Protein AF-D1PQW9-F1 (afdb_monomer_lite)

InterPro domains:
  IPR009015 L-fucose isomerase, N-terminal/central domain superfamily [SSF53743] (2-143)
  IPR015888 L-fucose isomerase, C-terminal [PF02952] (177-247)

Sequence (247 aa):
PRPQDFFACNAPIKGLYELGVEIEENSELDLLVSYKAHANDPRIADVCADMAAEMGEGKYYPDLLARMAQFELTLLDWADAHKGSKKYVAFADKCWPAFPSQFGFEPCYVNSRLVSRGIPVSCEVDIYGALSEYIGMCVTGDTVTLLDINNSVPKYIYDEEIAGKFPYTLTDTFMGFHCGNTPSCKMCADRAVKYQLIQHRLLEPAGSDPDFTRGTLEGDIAASDITFYRLQCDSEGNLRAYIAQGE

pLDDT: mean 93.25, std 6.79, range [52.88, 98.81]

Secondary structure (DSSP, 8-state):
---TT-------SHHHHHTT-------HHHHHHHHHHTTT-TTHHHHHHHHHHHH-TTSS-TTTHHHHHHHHHHHHHHHHHH-TT-S---EEE--SSHHHHHHSS-THHHHHHHHHTT--EEETT-HHHHHHHHHHHHHHSS-----EEEEEPPHHHHHHHTBTTBS--GGG-EEEE-SS-S-GGGB-TT-EEEE-HHHHHHHS-TTPPPSTTEEEEESPBPP--EEEEEEEE-TTS-EEEEEEEE-

Organism: NCBI:txid411471

Radius of gyration: 18.67 Å; chains: 1; bounding box: 55×38×48 Å

Structure (mmCIF, N/CA/C/O backbone):
data_AF-D1PQW9-F1
#
_entry.id   AF-D1PQW9-F1
#
loop_
_atom_site.group_PDB
_atom_site.id
_atom_site.type_symbol
_atom_site.label_atom_id
_atom_site.label_alt_id
_atom_site.label_comp_id
_atom_site.label_asym_id
_atom_site.label_entity_id
_atom_site.label_seq_id
_atom_site.pdbx_PDB_ins_code
_atom_site.Cartn_x
_atom_site.Cartn_y
_atom_site.Cartn_z
_atom_site.occupancy
_atom_site.B_iso_or_equiv
_atom_site.auth_seq_id
_atom_site.auth_comp_id
_atom_site.auth_asym_id
_atom_site.auth_atom_id
_atom_site.pdbx_PDB_model_num
ATOM 1 N N . PRO A 1 1 ? -2.504 18.119 -11.288 1.00 52.88 1 PRO A N 1
ATOM 2 C CA . PRO A 1 1 ? -2.034 18.571 -9.950 1.00 52.88 1 PRO A CA 1
ATOM 3 C C . PRO A 1 1 ? -2.874 17.888 -8.860 1.00 52.88 1 PRO A C 1
ATOM 5 O O . PRO A 1 1 ? -4.058 17.662 -9.100 1.00 52.88 1 PRO A O 1
ATOM 8 N N . ARG A 1 2 ? -2.274 17.530 -7.710 1.00 65.31 2 ARG A N 1
ATOM 9 C CA . ARG A 1 2 ? -2.997 16.969 -6.549 1.00 65.31 2 ARG A CA 1
ATOM 10 C C . ARG A 1 2 ? -4.154 17.907 -6.166 1.00 65.31 2 ARG A C 1
ATOM 12 O O . ARG A 1 2 ? -3.892 19.109 -6.095 1.00 65.31 2 ARG A O 1
ATOM 19 N N . PRO A 1 3 ? -5.396 17.414 -5.968 1.00 64.88 3 PRO A N 1
ATOM 20 C CA . PRO A 1 3 ? -6.480 18.257 -5.469 1.00 64.88 3 PRO A CA 1
ATOM 21 C C . PRO A 1 3 ? -6.029 18.988 -4.202 1.00 64.88 3 PRO A C 1
ATOM 23 O O . PRO A 1 3 ? -5.359 18.383 -3.368 1.00 64.88 3 PRO A O 1
ATOM 26 N N . GLN A 1 4 ? -6.363 20.275 -4.074 1.00 62.78 4 GLN A N 1
ATOM 27 C CA . GLN A 1 4 ? -5.874 21.120 -2.975 1.00 62.78 4 GLN A CA 1
ATOM 28 C C . GLN A 1 4 ? -6.225 20.552 -1.591 1.00 62.78 4 GLN A C 1
ATOM 30 O O . GLN A 1 4 ? -5.439 20.701 -0.661 1.00 62.78 4 GLN A O 1
ATOM 35 N N . ASP A 1 5 ? -7.355 19.854 -1.487 1.00 63.28 5 ASP A N 1
ATOM 36 C CA . ASP A 1 5 ? -7.856 19.277 -0.237 1.00 63.28 5 ASP A CA 1
ATOM 37 C C . ASP A 1 5 ? -7.328 17.859 0.039 1.00 63.28 5 ASP A C 1
ATOM 39 O O . ASP A 1 5 ? -7.663 17.250 1.052 1.00 63.28 5 ASP A O 1
ATOM 43 N N . PHE A 1 6 ? -6.494 17.312 -0.850 1.00 60.28 6 PHE A N 1
ATOM 44 C CA . PHE A 1 6 ? -5.828 16.037 -0.623 1.00 60.28 6 PHE A CA 1
ATOM 45 C C . PHE A 1 6 ? -4.504 16.330 0.091 1.00 60.28 6 PHE A C 1
ATOM 47 O O . PHE A 1 6 ? -3.484 16.564 -0.552 1.00 60.28 6 PHE A O 1
ATOM 54 N N . PHE A 1 7 ? -4.510 16.377 1.421 1.00 62.06 7 PHE A N 1
ATOM 55 C CA . PHE A 1 7 ? -3.305 16.621 2.220 1.00 62.06 7 PHE A CA 1
ATOM 56 C C . PHE A 1 7 ? -2.537 15.318 2.457 1.00 62.06 7 PHE A C 1
ATOM 58 O O . PHE A 1 7 ? -3.150 14.266 2.618 1.00 62.06 7 PHE A O 1
ATOM 65 N N . ALA A 1 8 ? -1.203 15.380 2.471 1.00 67.19 8 ALA A N 1
ATOM 66 C CA . ALA A 1 8 ? -0.416 14.293 3.050 1.00 67.19 8 ALA A CA 1
ATOM 67 C C . ALA A 1 8 ? -0.706 14.231 4.555 1.00 67.19 8 ALA A C 1
ATOM 69 O O . ALA A 1 8 ? -0.929 15.274 5.183 1.00 67.19 8 ALA A O 1
ATOM 70 N N . CYS A 1 9 ? -0.704 13.033 5.130 1.00 73.56 9 CYS A N 1
ATOM 71 C CA . CYS A 1 9 ? -0.956 12.858 6.549 1.00 73.56 9 CYS A CA 1
ATOM 72 C C . CYS A 1 9 ? 0.207 13.446 7.356 1.00 73.56 9 CYS A C 1
ATOM 74 O O . CYS A 1 9 ? 1.255 12.833 7.512 1.00 73.56 9 CYS A O 1
ATOM 76 N N . ASN A 1 10 ? 0.022 14.656 7.884 1.00 76.25 10 ASN A N 1
ATOM 77 C CA . ASN A 1 10 ? 0.890 15.198 8.920 1.00 76.25 10 ASN A CA 1
ATOM 78 C C . ASN A 1 10 ? 0.249 14.894 10.275 1.00 76.25 10 ASN A C 1
ATOM 80 O O . ASN A 1 10 ? -0.870 15.340 10.539 1.00 76.25 10 ASN A O 1
ATOM 84 N N . ALA A 1 11 ? 0.931 14.114 11.110 1.00 83.50 11 ALA A N 1
ATOM 85 C CA . ALA A 1 11 ? 0.398 13.668 12.388 1.00 83.50 11 ALA A CA 1
ATOM 86 C C . ALA A 1 11 ? 1.385 13.931 13.540 1.00 83.50 11 ALA A C 1
ATOM 88 O O . ALA A 1 11 ? 2.598 13.840 13.345 1.00 83.50 11 ALA A O 1
ATOM 89 N N . PRO A 1 12 ? 0.899 14.222 14.764 1.00 89.44 12 PRO A N 1
ATOM 90 C CA . PRO A 1 12 ? 1.774 14.427 15.914 1.00 89.44 12 PRO A CA 1
ATOM 91 C C . PRO A 1 12 ? 2.605 13.178 16.235 1.00 89.44 12 PRO A C 1
ATOM 93 O O . PRO A 1 12 ? 2.059 12.118 16.542 1.00 89.44 12 PRO A O 1
ATOM 96 N N . ILE A 1 13 ? 3.931 13.317 16.234 1.00 91.69 13 ILE A N 1
ATOM 97 C CA . ILE A 1 13 ? 4.866 12.191 16.411 1.00 91.69 13 ILE A CA 1
ATOM 98 C C . ILE A 1 13 ? 5.134 11.813 17.875 1.00 91.69 13 ILE A C 1
ATOM 100 O O . ILE A 1 13 ? 5.614 10.718 18.151 1.00 91.69 13 ILE A O 1
ATOM 104 N N . LYS A 1 14 ? 4.797 12.684 18.839 1.00 91.50 14 LYS A N 1
ATOM 105 C CA . LYS A 1 14 ? 5.034 12.441 20.277 1.00 91.50 14 LYS A CA 1
ATOM 106 C C . LYS A 1 14 ? 4.439 11.109 20.749 1.00 91.50 14 LYS A C 1
ATOM 108 O O . LYS A 1 14 ? 5.132 10.342 21.408 1.00 91.50 14 LYS A O 1
ATOM 113 N N . GLY A 1 15 ? 3.191 10.829 20.372 1.00 91.81 15 GLY A N 1
ATOM 114 C CA . GLY A 1 15 ? 2.503 9.597 20.762 1.00 91.81 15 GLY A CA 1
ATOM 115 C C . GLY A 1 15 ? 3.171 8.330 20.215 1.00 91.81 15 GLY A C 1
ATOM 116 O O . GLY A 1 15 ? 3.188 7.308 20.892 1.00 91.81 15 GLY A O 1
ATOM 117 N N . LEU A 1 16 ? 3.791 8.399 19.033 1.00 93.50 16 LEU A N 1
ATOM 118 C CA . LEU A 1 16 ? 4.544 7.280 18.457 1.00 93.50 16 LEU A CA 1
ATOM 119 C C . LEU A 1 16 ? 5.800 6.976 19.284 1.00 93.50 16 LEU A C 1
ATOM 121 O O . LEU A 1 16 ? 6.022 5.824 19.658 1.00 93.50 16 LEU A O 1
ATOM 125 N N . TYR A 1 17 ? 6.568 8.002 19.663 1.00 93.56 17 TYR A N 1
ATOM 126 C CA . TYR A 1 17 ? 7.739 7.816 20.526 1.00 93.56 17 TYR A CA 1
ATOM 127 C C . TYR A 1 17 ? 7.376 7.293 21.921 1.00 93.56 17 TYR A C 1
ATOM 129 O O . TYR A 1 17 ? 8.106 6.473 22.475 1.00 93.56 17 TYR A O 1
ATOM 137 N N . GLU A 1 18 ? 6.240 7.713 22.486 1.00 93.25 18 GLU A N 1
ATOM 138 C CA . GLU A 1 18 ? 5.736 7.191 23.767 1.00 93.25 18 GLU A CA 1
ATOM 139 C C . GLU A 1 18 ? 5.374 5.699 23.696 1.00 93.25 18 GLU A C 1
ATOM 141 O O . GLU A 1 18 ? 5.506 4.987 24.691 1.00 93.25 18 GLU A O 1
ATOM 146 N N . LEU A 1 19 ? 4.993 5.206 22.513 1.00 94.12 19 LEU A N 1
ATOM 147 C CA . LEU A 1 19 ? 4.784 3.782 22.233 1.00 94.12 19 LEU A CA 1
ATOM 148 C C . LEU A 1 19 ? 6.087 3.031 21.900 1.00 94.12 19 LEU A C 1
ATOM 150 O O . LEU A 1 19 ? 6.053 1.832 21.627 1.00 94.12 19 LEU A O 1
ATOM 154 N N . GLY A 1 20 ? 7.238 3.710 21.922 1.00 93.75 20 GLY A N 1
ATOM 155 C CA . GLY A 1 20 ? 8.535 3.131 21.574 1.00 93.75 20 GLY A CA 1
ATOM 156 C C . GLY A 1 20 ? 8.762 2.962 20.070 1.00 93.75 20 GLY A C 1
ATOM 157 O O . GLY A 1 20 ? 9.672 2.230 19.675 1.00 93.75 20 GLY A O 1
ATOM 158 N N . VAL A 1 21 ? 7.954 3.621 19.235 1.00 95.19 21 VAL A N 1
ATOM 159 C CA . VAL A 1 21 ? 8.141 3.649 17.782 1.00 95.19 21 VAL A CA 1
ATOM 160 C C . VAL A 1 21 ? 9.215 4.672 17.439 1.00 95.19 21 VAL A C 1
ATOM 162 O O . VAL A 1 21 ? 9.190 5.810 17.905 1.00 95.19 21 VAL A O 1
ATOM 165 N N . GLU A 1 22 ? 10.173 4.248 16.626 1.00 94.81 22 GLU A N 1
ATOM 166 C CA . GLU A 1 22 ? 11.189 5.121 16.054 1.00 94.81 22 GLU A CA 1
ATOM 167 C C . GLU A 1 22 ? 10.728 5.566 14.670 1.00 94.81 22 GLU A C 1
ATOM 169 O O . GLU A 1 22 ? 10.195 4.758 13.910 1.00 94.81 22 GLU A O 1
ATOM 174 N N . ILE A 1 23 ? 10.910 6.849 14.369 1.00 94.00 23 ILE A N 1
ATOM 175 C CA . ILE A 1 23 ? 10.582 7.424 13.068 1.00 94.00 23 ILE A CA 1
ATOM 176 C C . ILE A 1 23 ? 11.884 7.858 12.425 1.00 94.00 23 ILE A C 1
ATOM 178 O O . ILE A 1 23 ? 12.637 8.638 13.013 1.00 94.00 23 ILE A O 1
ATOM 182 N N . GLU A 1 24 ? 12.106 7.363 11.217 1.00 93.94 24 GLU A N 1
ATOM 183 C CA . GLU A 1 24 ? 13.174 7.807 10.342 1.00 93.94 24 GLU A CA 1
ATOM 184 C C . GLU A 1 24 ? 12.557 8.514 9.135 1.00 93.94 24 GLU A C 1
ATOM 186 O O . GLU A 1 24 ? 11.819 7.915 8.353 1.00 93.94 24 GLU A O 1
ATOM 191 N N . GLU A 1 25 ? 12.832 9.809 9.005 1.00 92.38 25 GLU A N 1
ATOM 192 C CA . GLU A 1 25 ? 12.329 10.621 7.902 1.00 92.38 25 GLU A CA 1
ATOM 193 C C . GLU A 1 25 ? 13.341 10.613 6.758 1.00 92.38 25 GLU A C 1
ATOM 195 O O . GLU A 1 25 ? 14.459 11.107 6.898 1.00 92.38 25 GLU A O 1
ATOM 200 N N . ASN A 1 26 ? 12.927 10.080 5.611 1.00 92.06 26 ASN A N 1
ATOM 201 C CA . ASN A 1 26 ? 13.742 10.015 4.405 1.00 92.06 26 ASN A CA 1
ATOM 202 C C . ASN A 1 26 ? 13.081 10.785 3.260 1.00 92.06 26 ASN A C 1
ATOM 204 O O . ASN A 1 26 ? 11.855 10.874 3.166 1.00 92.06 26 ASN A O 1
ATOM 208 N N . SER A 1 27 ? 13.896 11.351 2.371 1.00 91.31 27 SER A N 1
ATOM 209 C CA . SER A 1 27 ? 13.383 12.050 1.196 1.00 91.31 27 SER A CA 1
ATOM 210 C C . SER A 1 27 ? 12.921 11.061 0.127 1.00 91.31 27 SER A C 1
ATOM 212 O O . SER A 1 27 ? 13.613 10.087 -0.172 1.00 91.31 27 SER A O 1
ATOM 214 N N . GLU A 1 28 ? 11.824 11.377 -0.571 1.00 89.44 28 GLU A N 1
ATOM 215 C CA . GLU A 1 28 ? 11.436 10.673 -1.807 1.00 89.44 28 GLU A CA 1
ATOM 216 C C . GLU A 1 28 ? 12.569 10.696 -2.854 1.00 89.44 28 GLU A C 1
ATOM 218 O O . GLU A 1 28 ? 12.660 9.808 -3.702 1.00 89.44 28 GLU A O 1
ATOM 223 N N . LEU A 1 29 ? 13.447 11.707 -2.805 1.00 93.38 29 LEU A N 1
ATOM 224 C CA . LEU A 1 29 ? 14.619 11.776 -3.673 1.00 93.38 29 LEU A CA 1
ATOM 225 C C . LEU A 1 29 ? 15.644 10.689 -3.336 1.00 93.38 29 LEU A C 1
ATOM 227 O O . LEU A 1 29 ? 16.205 10.102 -4.259 1.00 93.38 29 LEU A O 1
ATOM 231 N N . ASP A 1 30 ? 15.872 10.405 -2.054 1.00 95.94 30 ASP A N 1
ATOM 232 C CA . ASP A 1 30 ? 16.814 9.365 -1.633 1.00 95.94 30 ASP A CA 1
ATOM 233 C C . ASP A 1 30 ? 16.278 7.983 -2.033 1.00 95.94 30 ASP A C 1
ATOM 235 O O . ASP A 1 30 ? 17.013 7.172 -2.605 1.00 95.94 30 ASP A O 1
ATOM 239 N N . LEU A 1 31 ? 14.965 7.765 -1.874 1.00 95.75 31 LEU A N 1
ATOM 240 C CA . LEU A 1 31 ? 14.282 6.575 -2.387 1.00 95.75 31 LEU A CA 1
ATOM 241 C C . LEU A 1 31 ? 14.428 6.445 -3.910 1.00 95.75 31 LEU A C 1
ATOM 243 O O . LEU A 1 31 ? 14.757 5.371 -4.407 1.00 95.75 31 LEU A O 1
ATOM 247 N N . LEU A 1 32 ? 14.245 7.532 -4.668 1.00 96.31 32 LEU A N 1
ATOM 248 C CA . LEU A 1 32 ? 14.423 7.524 -6.124 1.00 96.31 32 LEU A CA 1
ATOM 249 C C . LEU A 1 32 ? 15.875 7.226 -6.532 1.00 96.31 32 LEU A C 1
ATOM 251 O O . LEU A 1 32 ? 16.106 6.538 -7.528 1.00 96.31 32 LEU A O 1
ATOM 255 N N . VAL A 1 33 ? 16.859 7.746 -5.793 1.00 97.81 33 VAL A N 1
ATOM 256 C CA . VAL A 1 33 ? 18.282 7.448 -6.016 1.00 97.81 33 VAL A CA 1
ATOM 257 C C . VAL A 1 33 ? 18.557 5.965 -5.774 1.00 97.81 33 VAL A C 1
ATOM 259 O O . VAL A 1 33 ? 19.180 5.329 -6.625 1.00 97.81 33 VAL A O 1
ATOM 262 N N . SER A 1 34 ? 18.046 5.397 -4.679 1.00 97.81 34 SER A N 1
ATOM 263 C CA . SER A 1 34 ? 18.183 3.964 -4.393 1.00 97.81 34 SER A CA 1
ATOM 264 C C . SER A 1 34 ? 17.474 3.099 -5.433 1.00 97.81 34 SER A C 1
ATOM 266 O O . SER A 1 34 ? 18.065 2.149 -5.946 1.00 97.81 34 SER A O 1
ATOM 268 N N . TYR A 1 35 ? 16.265 3.480 -5.854 1.00 98.19 35 TYR A N 1
ATOM 269 C CA . TYR A 1 35 ? 15.561 2.805 -6.941 1.00 98.19 35 TYR A CA 1
ATOM 270 C C . TYR A 1 35 ? 16.403 2.782 -8.211 1.00 98.19 35 TYR A C 1
ATOM 272 O O . TYR A 1 35 ? 16.614 1.721 -8.788 1.00 98.19 35 TYR A O 1
ATOM 280 N N . LYS A 1 36 ? 16.966 3.921 -8.627 1.00 98.06 36 LYS A N 1
ATOM 281 C CA . LYS A 1 36 ? 17.850 3.983 -9.803 1.00 98.06 36 LYS A CA 1
ATOM 282 C C . LYS A 1 36 ? 19.112 3.130 -9.646 1.00 98.06 36 LYS A C 1
ATOM 284 O O . LYS A 1 36 ? 19.582 2.586 -10.642 1.00 98.06 36 LYS A O 1
ATOM 289 N N . ALA A 1 37 ? 19.647 2.998 -8.433 1.00 98.25 37 ALA A N 1
ATOM 290 C CA . ALA A 1 37 ? 20.801 2.144 -8.156 1.00 98.25 37 ALA A CA 1
ATOM 291 C C . ALA A 1 37 ? 20.484 0.642 -8.291 1.00 98.25 37 ALA A C 1
ATOM 293 O O . ALA A 1 37 ? 21.372 -0.123 -8.657 1.00 98.25 37 ALA A O 1
ATOM 294 N N . HIS A 1 38 ? 19.22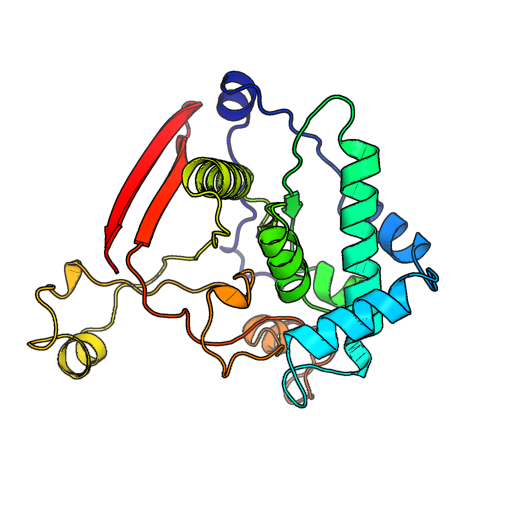5 0.235 -8.094 1.00 98.31 38 HIS A N 1
ATOM 295 C CA . HIS A 1 38 ? 18.747 -1.137 -8.318 1.00 98.31 38 HIS A CA 1
ATOM 296 C C . HIS A 1 38 ? 18.515 -1.483 -9.802 1.00 98.31 38 HIS A C 1
ATOM 298 O O . HIS A 1 38 ? 18.019 -2.565 -10.125 1.00 98.31 38 HIS A O 1
ATOM 304 N N . ALA A 1 39 ? 18.852 -0.590 -10.738 1.00 97.81 39 ALA A N 1
ATOM 305 C CA . ALA A 1 39 ? 18.715 -0.877 -12.161 1.00 97.81 39 ALA A CA 1
ATOM 306 C C . ALA A 1 39 ? 19.541 -2.113 -12.566 1.00 97.81 39 ALA A C 1
ATOM 308 O O . ALA A 1 39 ? 20.751 -2.170 -12.347 1.00 97.81 39 ALA A O 1
ATOM 309 N N . ASN A 1 40 ? 18.894 -3.064 -13.247 1.00 97.19 40 ASN A N 1
ATOM 310 C CA . ASN A 1 40 ? 19.481 -4.342 -13.676 1.00 97.19 40 ASN A CA 1
ATOM 311 C C . ASN A 1 40 ? 19.950 -5.257 -12.528 1.00 97.19 40 ASN A C 1
ATOM 313 O O . ASN A 1 40 ? 20.827 -6.095 -12.744 1.00 97.19 40 ASN A O 1
ATOM 317 N N . ASP A 1 41 ? 19.383 -5.119 -11.326 1.00 98.56 41 ASP A N 1
ATOM 318 C CA . ASP A 1 41 ? 19.625 -6.069 -10.241 1.00 98.56 41 ASP A CA 1
ATOM 319 C C . ASP A 1 41 ? 19.304 -7.512 -10.700 1.00 98.56 41 ASP A C 1
ATOM 321 O O . ASP A 1 41 ? 18.230 -7.756 -11.265 1.00 98.56 41 ASP A O 1
ATOM 325 N N . PRO A 1 42 ? 20.211 -8.489 -10.493 1.00 98.38 42 PRO A N 1
ATOM 326 C CA . PRO A 1 42 ? 20.032 -9.851 -10.994 1.00 98.38 42 PRO A CA 1
ATOM 327 C C . PRO A 1 42 ? 18.808 -10.567 -10.402 1.00 98.38 42 PRO A C 1
ATOM 329 O O . PRO A 1 42 ? 18.316 -11.510 -11.018 1.00 98.38 42 PRO A O 1
ATOM 332 N N . ARG A 1 43 ? 18.289 -10.116 -9.249 1.00 98.69 43 ARG A N 1
ATOM 333 C CA . ARG A 1 43 ? 17.090 -10.670 -8.598 1.00 98.69 43 ARG A CA 1
ATOM 334 C C . ARG A 1 43 ? 15.787 -10.257 -9.293 1.00 98.69 43 ARG A C 1
ATOM 336 O O . ARG A 1 43 ? 14.750 -10.864 -9.036 1.00 98.69 43 ARG A O 1
ATOM 343 N N . ILE A 1 44 ? 15.807 -9.250 -10.178 1.00 98.69 44 ILE A N 1
ATOM 344 C CA . ILE A 1 44 ? 14.596 -8.716 -10.832 1.00 98.69 44 ILE A CA 1
ATOM 345 C C . ILE A 1 44 ? 13.828 -9.810 -11.579 1.00 98.69 44 ILE A C 1
ATOM 347 O O . ILE A 1 44 ? 12.602 -9.846 -11.515 1.00 98.69 44 ILE A O 1
ATOM 351 N N . ALA A 1 45 ? 14.527 -10.706 -12.282 1.00 98.50 45 ALA A N 1
ATOM 352 C CA . ALA A 1 45 ? 13.880 -11.757 -13.066 1.00 98.50 45 ALA A CA 1
ATOM 353 C C . ALA A 1 45 ? 13.041 -12.704 -12.190 1.00 98.50 45 ALA A C 1
ATOM 355 O O . ALA A 1 45 ? 11.921 -13.052 -12.568 1.00 98.50 45 ALA A O 1
ATOM 356 N N . ASP A 1 46 ? 13.550 -13.055 -11.008 1.00 98.69 46 ASP A N 1
ATOM 357 C CA . ASP A 1 46 ? 12.863 -13.940 -10.067 1.00 98.69 46 ASP A CA 1
ATOM 358 C C . ASP A 1 46 ? 11.628 -13.256 -9.468 1.00 98.69 46 ASP A C 1
ATOM 360 O O . ASP A 1 46 ? 10.555 -13.854 -9.402 1.00 98.69 46 ASP A O 1
ATOM 364 N N . VAL A 1 47 ? 11.741 -11.972 -9.111 1.00 98.69 47 VAL A N 1
ATOM 365 C CA . VAL A 1 47 ? 10.607 -11.187 -8.597 1.00 98.69 47 VAL A CA 1
ATOM 366 C C . VAL A 1 47 ? 9.527 -10.995 -9.669 1.00 98.69 47 VAL A C 1
ATOM 368 O O . VAL A 1 47 ? 8.340 -11.112 -9.371 1.00 98.69 47 VAL A O 1
ATOM 371 N N . CYS A 1 48 ? 9.902 -10.776 -10.933 1.00 98.62 48 CYS A N 1
ATOM 372 C CA . CYS A 1 48 ? 8.947 -10.741 -12.046 1.00 98.62 48 CYS A CA 1
ATOM 373 C C . CYS A 1 48 ? 8.188 -12.067 -12.197 1.00 98.62 48 CYS A C 1
ATOM 375 O O . CYS A 1 48 ? 6.979 -12.056 -12.430 1.00 98.62 48 CYS A O 1
ATOM 377 N N . ALA A 1 49 ? 8.879 -13.205 -12.075 1.00 98.56 49 ALA A N 1
ATOM 378 C CA . ALA A 1 49 ? 8.249 -14.521 -12.150 1.00 98.56 49 ALA A CA 1
ATOM 379 C C . ALA A 1 49 ? 7.268 -14.747 -10.986 1.00 98.56 49 ALA A C 1
ATOM 381 O O . ALA A 1 49 ? 6.163 -15.240 -11.210 1.00 98.56 49 ALA A O 1
ATOM 382 N N . ASP A 1 50 ? 7.639 -14.324 -9.775 1.00 98.44 50 ASP A N 1
ATOM 383 C CA . ASP A 1 50 ? 6.772 -14.360 -8.592 1.00 98.44 50 ASP A CA 1
ATOM 384 C C . ASP A 1 50 ? 5.520 -13.482 -8.770 1.00 98.44 50 ASP A C 1
ATOM 386 O O . ASP A 1 50 ? 4.403 -13.951 -8.563 1.00 98.44 50 ASP A O 1
ATOM 390 N N . MET A 1 51 ? 5.673 -12.243 -9.256 1.00 98.38 51 MET A N 1
ATOM 391 C CA . MET A 1 51 ? 4.542 -11.352 -9.559 1.00 98.38 51 MET A CA 1
ATOM 392 C C . MET A 1 51 ? 3.598 -11.937 -10.620 1.00 98.38 51 MET A C 1
ATOM 394 O O . MET A 1 51 ? 2.378 -11.838 -10.492 1.00 98.38 51 MET A O 1
ATOM 398 N N . ALA A 1 52 ? 4.148 -12.543 -11.676 1.00 98.06 52 ALA A N 1
ATOM 399 C CA . ALA A 1 52 ? 3.351 -13.178 -12.722 1.00 98.06 52 ALA A CA 1
ATOM 400 C C . ALA A 1 52 ? 2.578 -14.397 -12.191 1.00 98.06 52 ALA A C 1
ATOM 402 O O . ALA A 1 52 ? 1.422 -14.599 -12.563 1.00 98.06 52 ALA A O 1
ATOM 403 N N . ALA A 1 53 ? 3.197 -15.186 -11.308 1.00 97.69 53 ALA A N 1
ATOM 404 C CA . ALA A 1 53 ? 2.560 -16.331 -10.668 1.00 97.69 53 ALA A CA 1
ATOM 405 C C . ALA A 1 53 ? 1.456 -15.912 -9.684 1.00 97.69 53 ALA A C 1
ATOM 407 O O . ALA A 1 53 ? 0.397 -16.536 -9.670 1.00 97.69 53 ALA A O 1
ATOM 408 N N . GLU A 1 54 ? 1.675 -14.851 -8.899 1.00 96.81 54 GLU A N 1
ATOM 409 C CA . GLU A 1 54 ? 0.679 -14.315 -7.962 1.00 96.81 54 GLU A CA 1
ATOM 410 C C . GLU A 1 54 ? -0.592 -13.839 -8.676 1.00 96.81 54 GLU A C 1
ATOM 412 O O . GLU A 1 54 ? -1.709 -14.108 -8.218 1.00 96.81 54 GLU A O 1
ATOM 417 N N . MET A 1 55 ? -0.424 -13.106 -9.780 1.00 96.75 55 MET A N 1
ATOM 418 C CA . MET A 1 55 ? -1.540 -12.468 -10.479 1.00 96.75 55 MET A CA 1
ATOM 419 C C . MET A 1 55 ? -2.209 -13.384 -11.502 1.00 96.75 55 MET A C 1
ATOM 421 O O . MET A 1 55 ? -3.423 -13.312 -11.684 1.00 96.75 55 MET A O 1
ATOM 425 N N . GLY A 1 56 ? -1.440 -14.250 -12.160 1.00 95.94 56 GLY A N 1
ATOM 426 C CA . GLY A 1 56 ? -1.921 -15.084 -13.255 1.00 95.94 56 GLY A CA 1
ATOM 427 C C . GLY A 1 56 ? -2.023 -14.345 -14.595 1.00 95.94 56 GLY A C 1
ATOM 428 O O . GLY A 1 56 ? -1.969 -13.116 -14.688 1.00 95.94 56 GLY A O 1
ATOM 429 N N . GLU A 1 57 ? -2.144 -15.123 -15.671 1.00 94.12 57 GLU A N 1
ATOM 430 C CA . GLU A 1 57 ? -2.156 -14.610 -17.043 1.00 94.12 57 GLU A CA 1
ATOM 431 C C . GLU A 1 57 ? -3.303 -13.610 -17.279 1.00 94.12 57 GLU A C 1
ATOM 433 O O . GLU A 1 57 ? -4.446 -13.829 -16.878 1.00 94.12 57 GLU A O 1
ATOM 438 N N . GLY A 1 58 ? -2.993 -12.488 -17.937 1.00 95.44 58 GLY A N 1
ATOM 439 C CA . GLY A 1 58 ? -3.971 -11.447 -18.273 1.00 95.44 58 GLY A CA 1
ATOM 440 C C . GLY A 1 58 ? -4.386 -10.539 -17.108 1.00 95.44 58 GLY A C 1
ATOM 441 O O . GLY A 1 58 ? -5.246 -9.680 -17.294 1.00 95.44 58 GLY A O 1
ATOM 442 N N . LYS A 1 59 ? -3.785 -10.696 -15.922 1.00 97.38 59 LYS A N 1
ATOM 443 C CA . LYS A 1 59 ? -4.083 -9.895 -14.721 1.00 97.38 59 LYS A CA 1
ATOM 444 C C . LYS A 1 59 ? -2.993 -8.882 -14.363 1.00 97.38 59 LYS A C 1
ATOM 446 O O . LYS A 1 59 ? -3.035 -8.301 -13.283 1.00 97.38 59 LYS A O 1
ATOM 451 N N . TYR A 1 60 ? -2.020 -8.667 -15.243 1.00 97.31 60 TYR A N 1
ATOM 452 C CA . TYR A 1 60 ? -0.932 -7.708 -15.056 1.00 97.31 60 TYR A CA 1
ATOM 453 C C . TYR A 1 60 ? -0.383 -7.204 -16.398 1.00 97.31 60 TYR A C 1
ATOM 455 O O . TYR A 1 60 ? -0.686 -7.765 -17.451 1.00 97.31 60 TYR A O 1
ATOM 463 N N . TYR A 1 61 ? 0.457 -6.166 -16.351 1.00 96.75 61 TYR A N 1
ATOM 464 C CA . TYR A 1 61 ? 1.179 -5.623 -17.507 1.00 96.75 61 TYR A CA 1
ATOM 465 C C . TYR A 1 61 ? 2.602 -6.208 -17.575 1.00 96.75 61 TYR A C 1
ATOM 467 O O . TYR A 1 61 ? 3.425 -5.874 -16.716 1.00 96.75 61 TYR A O 1
ATOM 475 N N . PRO A 1 62 ? 2.938 -7.066 -18.560 1.00 95.56 62 PRO A N 1
ATOM 476 C CA . PRO A 1 62 ? 4.262 -7.694 -18.630 1.00 95.56 62 PRO A CA 1
ATOM 477 C C . PRO A 1 62 ? 5.422 -6.696 -18.734 1.00 95.56 62 PRO A C 1
ATOM 479 O O . PRO A 1 62 ? 6.482 -6.919 -18.156 1.00 95.56 62 PRO A O 1
ATOM 482 N N . ASP A 1 63 ? 5.213 -5.570 -19.417 1.00 94.81 63 ASP A N 1
ATOM 483 C CA . ASP A 1 63 ? 6.190 -4.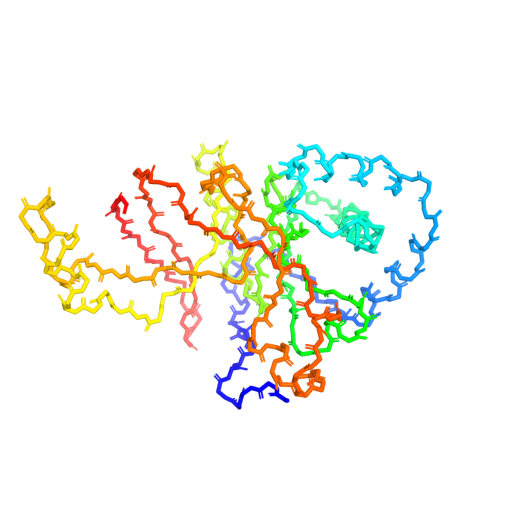486 -19.578 1.00 94.81 63 ASP A CA 1
ATOM 484 C C . ASP A 1 63 ? 6.388 -3.635 -18.307 1.00 94.81 63 ASP A C 1
ATOM 486 O O . ASP A 1 63 ? 7.319 -2.829 -18.227 1.00 94.81 63 ASP A O 1
ATOM 490 N N . LEU A 1 64 ? 5.525 -3.800 -17.301 1.00 96.62 64 LEU A N 1
ATOM 491 C CA . LEU A 1 64 ? 5.594 -3.070 -16.036 1.00 96.62 64 LEU A CA 1
ATOM 492 C C . LEU A 1 64 ? 6.335 -3.852 -14.945 1.00 96.62 64 LEU A C 1
ATOM 494 O O . LEU A 1 64 ? 6.896 -3.239 -14.036 1.00 96.62 64 LEU A O 1
ATOM 498 N N . LEU A 1 65 ? 6.373 -5.187 -15.046 1.00 97.44 65 LEU A N 1
ATOM 499 C CA . LEU A 1 65 ? 6.899 -6.056 -13.990 1.00 97.44 65 LEU A CA 1
ATOM 500 C C . LEU A 1 65 ? 8.334 -5.711 -13.599 1.00 97.44 65 LEU A C 1
ATOM 502 O O . LEU A 1 65 ? 8.613 -5.612 -12.415 1.00 97.44 65 LEU A O 1
ATOM 506 N N . ALA A 1 66 ? 9.224 -5.452 -14.562 1.00 98.00 66 ALA A N 1
ATOM 507 C CA . ALA A 1 66 ? 10.623 -5.149 -14.254 1.00 98.00 66 ALA A CA 1
ATOM 508 C C . ALA A 1 66 ? 10.781 -3.892 -13.378 1.00 98.00 66 ALA A C 1
ATOM 510 O O . ALA A 1 66 ? 11.591 -3.887 -12.455 1.00 98.00 66 ALA A O 1
ATOM 511 N N . ARG A 1 67 ? 9.973 -2.849 -13.627 1.00 97.62 67 ARG A N 1
ATOM 512 C CA . ARG A 1 67 ? 9.973 -1.608 -12.831 1.00 97.62 67 ARG A CA 1
ATOM 513 C C . ARG A 1 67 ? 9.418 -1.848 -11.427 1.00 97.62 67 ARG A C 1
ATOM 515 O O . ARG A 1 67 ? 10.020 -1.426 -10.445 1.00 97.62 67 ARG A O 1
ATOM 522 N N . MET A 1 68 ? 8.310 -2.582 -11.327 1.00 98.06 68 MET A N 1
ATOM 523 C CA . MET A 1 68 ? 7.700 -2.929 -10.039 1.00 98.06 68 MET A CA 1
ATOM 524 C C . MET A 1 68 ? 8.600 -3.854 -9.208 1.00 98.06 68 MET A C 1
ATOM 526 O O . MET A 1 68 ? 8.775 -3.627 -8.016 1.00 98.06 68 MET A O 1
ATOM 530 N N . ALA A 1 69 ? 9.236 -4.843 -9.836 1.00 98.69 69 ALA A N 1
ATOM 531 C CA . ALA A 1 69 ? 10.194 -5.747 -9.209 1.00 98.69 69 ALA A CA 1
ATOM 532 C C . ALA A 1 69 ? 11.436 -5.008 -8.696 1.00 98.69 69 ALA A C 1
ATOM 534 O O . ALA A 1 69 ? 11.874 -5.235 -7.571 1.00 98.69 69 ALA A O 1
ATOM 535 N N . GLN A 1 70 ? 11.977 -4.082 -9.494 1.00 98.69 70 GLN A N 1
ATOM 536 C CA . GLN A 1 70 ? 13.075 -3.215 -9.072 1.00 98.69 70 GLN A CA 1
ATOM 537 C C . GLN A 1 70 ? 12.693 -2.394 -7.832 1.00 98.69 70 GLN A C 1
ATOM 539 O O . GLN A 1 70 ? 13.494 -2.269 -6.907 1.00 98.69 70 GLN A O 1
ATOM 544 N N . PHE A 1 71 ? 11.469 -1.863 -7.780 1.00 98.38 71 PHE A N 1
ATOM 545 C CA . PHE A 1 71 ? 10.987 -1.103 -6.628 1.00 98.38 71 PHE A CA 1
ATOM 546 C C . PHE A 1 71 ? 10.747 -1.975 -5.394 1.00 98.38 71 PHE A C 1
ATOM 548 O O . PHE A 1 71 ? 11.141 -1.590 -4.299 1.00 98.38 71 PHE A O 1
ATOM 555 N N . GLU A 1 72 ? 10.195 -3.175 -5.564 1.00 98.56 72 GLU A N 1
ATOM 556 C CA . GLU A 1 72 ? 10.049 -4.146 -4.478 1.00 98.56 72 GLU A CA 1
ATOM 557 C C . GLU A 1 72 ? 11.400 -4.476 -3.835 1.00 98.56 72 GLU A C 1
ATOM 559 O O . GLU A 1 72 ? 11.535 -4.405 -2.615 1.00 98.56 72 GLU A O 1
ATOM 564 N N . LEU A 1 73 ? 12.418 -4.769 -4.651 1.00 98.81 73 LEU A N 1
ATOM 565 C CA . LEU A 1 73 ? 13.783 -5.001 -4.172 1.00 98.81 73 LEU A CA 1
ATOM 566 C C . LEU A 1 73 ? 14.354 -3.765 -3.479 1.00 98.81 73 LEU A C 1
ATOM 568 O O . LEU A 1 73 ? 14.960 -3.890 -2.420 1.00 98.81 73 LEU A O 1
ATOM 572 N N . THR A 1 74 ? 14.094 -2.578 -4.035 1.00 98.50 74 THR A N 1
ATOM 573 C CA . THR A 1 74 ? 14.516 -1.312 -3.429 1.00 98.50 74 THR A CA 1
ATOM 574 C C . THR A 1 74 ? 13.956 -1.172 -2.019 1.00 98.50 74 THR A C 1
ATOM 576 O O . THR A 1 74 ? 14.718 -0.873 -1.110 1.00 98.50 74 THR A O 1
ATOM 579 N N . LEU A 1 75 ? 12.656 -1.410 -1.810 1.00 97.94 75 LEU A N 1
ATOM 580 C CA . LEU A 1 75 ? 12.035 -1.297 -0.488 1.00 97.94 75 LEU A CA 1
ATOM 581 C C . LEU A 1 75 ? 12.517 -2.382 0.482 1.00 97.94 75 LEU A C 1
ATOM 583 O O . LEU A 1 75 ? 12.717 -2.096 1.660 1.00 97.94 75 LEU A O 1
ATOM 587 N N . LEU A 1 76 ? 12.728 -3.614 0.010 1.00 98.25 76 LEU A N 1
ATOM 588 C CA . LEU A 1 76 ? 13.235 -4.706 0.846 1.00 98.25 76 LEU A CA 1
ATOM 589 C C . LEU A 1 76 ? 14.663 -4.434 1.334 1.00 98.25 76 LEU A C 1
ATOM 591 O O . LEU A 1 76 ? 14.931 -4.539 2.531 1.00 98.25 76 LEU A O 1
ATOM 595 N N . ASP A 1 77 ? 15.557 -4.036 0.431 1.00 98.31 77 ASP A N 1
ATOM 596 C CA . ASP A 1 77 ? 16.937 -3.701 0.780 1.00 98.31 77 ASP A CA 1
ATOM 597 C C . ASP A 1 77 ? 16.999 -2.404 1.600 1.00 98.31 77 ASP A C 1
ATOM 599 O O . ASP A 1 77 ? 17.802 -2.292 2.526 1.00 98.31 77 ASP A O 1
ATOM 603 N N . TRP A 1 78 ? 16.112 -1.439 1.321 1.00 97.44 78 TRP A N 1
ATOM 604 C CA . TRP A 1 78 ? 15.969 -0.231 2.133 1.00 97.44 78 TRP A CA 1
ATOM 605 C C . TRP A 1 78 ? 15.557 -0.572 3.562 1.00 97.44 78 TRP A C 1
ATOM 607 O O . TRP A 1 78 ? 16.168 -0.065 4.503 1.00 97.44 78 TRP A O 1
ATOM 617 N N . ALA A 1 79 ? 14.555 -1.441 3.734 1.00 96.94 79 ALA A N 1
ATOM 618 C CA . ALA A 1 79 ? 14.122 -1.897 5.047 1.00 96.94 79 ALA A CA 1
ATOM 619 C C . ALA A 1 79 ? 15.288 -2.537 5.801 1.00 96.94 79 ALA A C 1
ATOM 621 O O . ALA A 1 79 ? 15.529 -2.169 6.944 1.00 96.94 79 ALA A O 1
ATOM 622 N N . ASP A 1 80 ? 16.028 -3.454 5.173 1.00 96.88 80 ASP A N 1
ATOM 623 C CA . ASP A 1 80 ? 17.153 -4.143 5.814 1.00 96.88 80 ASP A CA 1
ATOM 624 C C . ASP A 1 80 ? 18.272 -3.174 6.231 1.00 96.88 80 ASP A C 1
ATOM 626 O O . ASP A 1 80 ? 18.730 -3.208 7.375 1.00 96.88 80 ASP A O 1
ATOM 630 N N . ALA A 1 81 ? 18.645 -2.242 5.347 1.00 96.56 81 ALA A N 1
ATOM 631 C CA . ALA A 1 81 ? 19.705 -1.269 5.601 1.00 96.56 81 ALA A CA 1
ATOM 632 C C . ALA A 1 81 ? 19.376 -0.279 6.735 1.00 96.56 81 ALA A C 1
ATOM 634 O O . ALA A 1 81 ? 20.274 0.119 7.479 1.00 96.56 81 ALA A O 1
ATOM 635 N N . HIS A 1 82 ? 18.104 0.103 6.883 1.00 95.38 82 HIS A N 1
ATOM 636 C CA . HIS A 1 82 ? 17.663 1.131 7.839 1.00 95.38 82 HIS A CA 1
ATOM 637 C C . HIS A 1 82 ? 17.063 0.555 9.130 1.00 95.38 82 HIS A C 1
ATOM 639 O O . HIS A 1 82 ? 16.915 1.251 10.130 1.00 95.38 82 HIS A O 1
ATOM 645 N N . LYS A 1 83 ? 16.785 -0.752 9.177 1.00 95.00 83 LYS A N 1
ATOM 646 C CA . LYS A 1 83 ? 16.216 -1.439 10.348 1.00 95.00 83 LYS A CA 1
ATOM 647 C C . LYS A 1 83 ? 17.039 -1.285 11.631 1.00 95.00 83 LYS A C 1
ATOM 649 O O . LYS A 1 83 ? 16.491 -1.366 12.735 1.00 95.00 83 LYS A O 1
ATOM 654 N N . GLY A 1 84 ? 18.357 -1.113 11.513 1.00 93.62 84 GLY A N 1
ATOM 655 C CA . GLY A 1 84 ? 19.262 -0.967 12.650 1.00 93.62 84 GLY A CA 1
ATOM 656 C C . GLY A 1 84 ? 19.137 -2.127 13.647 1.00 93.62 84 GLY A C 1
ATOM 657 O O . GLY A 1 84 ? 19.344 -3.288 13.308 1.00 93.62 84 GLY A O 1
ATOM 658 N N . SER A 1 85 ? 18.795 -1.816 14.902 1.00 93.31 85 SER A N 1
ATOM 659 C CA . SER A 1 85 ? 18.584 -2.824 15.961 1.00 93.31 85 SER A CA 1
ATOM 660 C C . SER A 1 85 ? 17.132 -3.295 16.099 1.00 93.31 85 SER A C 1
ATOM 662 O O . SER A 1 85 ? 16.833 -4.145 16.943 1.00 93.31 85 SER A O 1
ATOM 664 N N . LYS A 1 86 ? 16.205 -2.731 15.316 1.00 94.44 86 LYS A N 1
ATOM 665 C CA . LYS A 1 86 ? 14.777 -3.033 15.428 1.00 94.44 86 LYS A CA 1
ATOM 666 C C . LYS A 1 86 ? 14.482 -4.400 14.827 1.00 94.44 86 LYS A C 1
ATOM 668 O O . LYS A 1 86 ? 15.175 -4.888 13.942 1.00 94.44 86 LYS A O 1
ATOM 673 N N . LYS A 1 87 ? 13.414 -5.044 15.298 1.00 92.00 87 LYS A N 1
ATOM 674 C CA . LYS A 1 87 ? 12.981 -6.343 14.759 1.00 92.00 87 LYS A CA 1
ATOM 675 C C . LYS A 1 87 ? 12.047 -6.203 13.554 1.00 92.00 87 LYS A C 1
ATOM 677 O O . LYS A 1 87 ? 12.038 -7.093 12.703 1.00 92.00 87 LYS A O 1
ATOM 682 N N . TYR A 1 88 ? 11.327 -5.090 13.459 1.00 94.06 88 TYR A N 1
ATOM 683 C CA . TYR A 1 88 ? 10.295 -4.846 12.456 1.00 94.06 88 TYR A CA 1
ATOM 684 C C . TYR A 1 88 ? 10.437 -3.440 11.882 1.00 94.06 88 TYR A C 1
ATOM 686 O O . TYR A 1 88 ? 10.934 -2.547 12.567 1.00 94.06 88 TYR A O 1
ATOM 694 N N . VAL A 1 89 ? 10.009 -3.286 10.633 1.00 96.38 89 VAL A N 1
ATOM 695 C CA . VAL A 1 89 ? 10.002 -2.033 9.875 1.00 96.38 89 VAL A CA 1
ATOM 696 C C . VAL A 1 89 ? 8.621 -1.902 9.244 1.00 96.38 89 VAL A C 1
ATOM 698 O O . VAL A 1 89 ? 8.022 -2.907 8.859 1.00 96.38 89 VAL A O 1
ATOM 701 N N . ALA A 1 90 ? 8.124 -0.675 9.167 1.00 96.69 90 ALA A N 1
ATOM 702 C CA . ALA A 1 90 ? 6.928 -0.314 8.428 1.00 96.69 90 ALA A CA 1
ATOM 703 C C . ALA A 1 90 ? 7.224 0.963 7.640 1.00 96.69 90 ALA A C 1
ATOM 705 O O . ALA A 1 90 ? 8.011 1.798 8.090 1.00 96.69 90 ALA A O 1
ATOM 706 N N . PHE A 1 91 ? 6.589 1.104 6.487 1.00 96.38 91 PHE A N 1
ATOM 707 C CA . PHE A 1 91 ? 6.716 2.262 5.617 1.00 96.38 91 PHE A CA 1
ATOM 708 C C . PHE A 1 91 ? 5.456 3.123 5.685 1.00 96.38 91 PHE A C 1
ATOM 710 O O . PHE A 1 91 ? 4.347 2.626 5.898 1.00 96.38 91 PHE A O 1
ATOM 717 N N . ALA A 1 92 ? 5.638 4.424 5.502 1.00 94.44 92 ALA A N 1
ATOM 718 C CA . ALA A 1 92 ? 4.568 5.400 5.368 1.00 94.44 92 ALA A CA 1
ATOM 719 C C . ALA A 1 92 ? 4.925 6.288 4.175 1.00 94.44 92 ALA A C 1
ATOM 721 O O . ALA A 1 92 ? 5.524 7.354 4.321 1.00 94.44 92 ALA A O 1
ATOM 722 N N . ASP A 1 93 ? 4.608 5.799 2.983 1.00 89.19 93 ASP A N 1
ATOM 723 C CA . ASP A 1 93 ? 5.146 6.332 1.740 1.00 89.19 93 ASP A CA 1
ATOM 724 C C . ASP A 1 93 ? 4.161 7.281 1.076 1.00 89.19 93 ASP A C 1
ATOM 726 O O . ASP A 1 93 ? 2.938 7.109 1.100 1.00 89.19 93 ASP A O 1
ATOM 730 N N . LYS A 1 94 ? 4.708 8.283 0.399 1.00 88.62 94 LYS A N 1
ATOM 731 C CA . LYS A 1 94 ? 3.931 9.132 -0.491 1.00 88.62 94 LYS A CA 1
ATOM 732 C C . LYS A 1 94 ? 3.893 8.507 -1.885 1.00 88.62 94 LYS A C 1
ATOM 734 O O . LYS A 1 94 ? 4.924 8.250 -2.496 1.00 88.62 94 LYS A O 1
ATOM 739 N N . CYS A 1 95 ? 2.685 8.297 -2.403 1.00 87.25 95 CYS A N 1
ATOM 740 C CA . CYS A 1 95 ? 2.452 7.627 -3.685 1.00 87.25 95 CYS A CA 1
ATOM 741 C C . CYS A 1 95 ? 2.028 8.573 -4.825 1.00 87.25 95 CYS A C 1
ATOM 743 O O . CYS A 1 95 ? 1.983 8.154 -5.973 1.00 87.25 95 CYS A O 1
ATOM 745 N N . TRP A 1 96 ? 1.753 9.855 -4.553 1.00 85.88 96 TRP A N 1
ATOM 746 C CA . TRP A 1 96 ? 1.409 10.872 -5.563 1.00 85.88 96 TRP A CA 1
ATOM 747 C C . TRP A 1 96 ? 1.706 12.297 -5.040 1.00 85.88 96 TRP A C 1
ATOM 749 O O . TRP A 1 96 ? 1.639 12.549 -3.832 1.00 85.88 96 TRP A O 1
ATOM 759 N N . PRO A 1 97 ? 2.005 13.295 -5.904 1.00 83.25 97 PRO A N 1
ATOM 760 C CA . PRO A 1 97 ? 1.866 13.271 -7.367 1.00 83.25 97 PRO A CA 1
ATOM 761 C C . PRO A 1 97 ? 3.141 12.979 -8.151 1.00 83.25 97 PRO A C 1
ATOM 763 O O . PRO A 1 97 ? 3.063 12.723 -9.346 1.00 83.25 97 PRO A O 1
ATOM 766 N N . ALA A 1 98 ? 4.316 13.065 -7.527 1.00 88.25 98 ALA A N 1
ATOM 767 C CA . ALA A 1 98 ? 5.571 12.915 -8.257 1.00 88.25 98 ALA A CA 1
ATOM 768 C C . ALA A 1 98 ? 5.855 11.448 -8.604 1.00 88.25 98 ALA A C 1
ATOM 770 O O . ALA A 1 98 ? 6.346 11.176 -9.699 1.00 88.25 98 ALA A O 1
ATOM 771 N N . PHE A 1 99 ? 5.508 10.525 -7.702 1.00 93.06 99 PHE A N 1
ATOM 772 C CA . PHE A 1 99 ? 5.874 9.114 -7.793 1.00 93.06 99 PHE A CA 1
ATOM 773 C C . PHE A 1 99 ? 5.580 8.486 -9.171 1.00 93.06 99 PHE A C 1
ATOM 775 O O . PHE A 1 99 ? 6.541 8.044 -9.804 1.00 93.06 99 PHE A O 1
ATOM 782 N N . PRO A 1 100 ? 4.352 8.553 -9.730 1.00 93.81 100 PRO A N 1
ATOM 783 C CA . PRO A 1 100 ? 4.050 7.906 -11.009 1.00 93.81 100 PRO A CA 1
ATOM 784 C C . PRO A 1 100 ? 4.954 8.410 -12.135 1.00 93.81 100 PRO A C 1
ATOM 786 O O . PRO A 1 100 ? 5.567 7.629 -12.850 1.00 93.81 100 PRO A O 1
ATOM 789 N N . SER A 1 101 ? 5.145 9.729 -12.231 1.00 92.88 101 SER A N 1
ATOM 790 C CA . SER A 1 101 ? 5.989 10.335 -13.271 1.00 92.88 101 SER A CA 1
ATOM 791 C C . SER A 1 101 ? 7.488 10.043 -13.118 1.00 92.88 101 SER A C 1
ATOM 793 O O . SER A 1 101 ? 8.212 10.061 -14.111 1.00 92.88 101 SER A O 1
ATOM 795 N N . GLN A 1 102 ? 7.975 9.822 -11.890 1.00 95.25 102 GLN A N 1
ATOM 796 C CA . GLN A 1 102 ? 9.406 9.636 -11.617 1.00 95.25 102 GLN A CA 1
ATOM 797 C C . GLN A 1 102 ? 9.826 8.164 -11.617 1.00 95.25 102 GLN A C 1
ATOM 799 O O . GLN A 1 102 ? 10.937 7.849 -12.045 1.00 95.25 102 GLN A O 1
ATOM 804 N N . PHE A 1 103 ? 8.950 7.271 -11.157 1.00 96.25 103 PHE A N 1
ATOM 805 C CA . PHE A 1 103 ? 9.182 5.826 -11.115 1.00 96.25 103 PHE A CA 1
ATOM 806 C C . PHE A 1 103 ? 8.604 5.115 -12.348 1.00 96.25 103 PHE A C 1
ATOM 808 O O . PHE A 1 103 ? 9.093 4.055 -12.746 1.00 96.25 103 PHE A O 1
ATOM 815 N N . GLY A 1 104 ? 7.621 5.735 -13.006 1.00 96.19 104 GLY A N 1
ATOM 816 C CA . GLY A 1 104 ? 6.966 5.237 -14.211 1.00 96.19 104 GLY A CA 1
ATOM 817 C C . GLY A 1 104 ? 5.803 4.281 -13.940 1.00 96.19 104 GLY A C 1
ATOM 818 O O . GLY A 1 104 ? 5.467 3.524 -14.847 1.00 96.19 104 GLY A O 1
ATOM 819 N N . PHE A 1 105 ? 5.267 4.241 -12.717 1.00 96.88 105 PHE A N 1
ATOM 820 C CA . PHE A 1 105 ? 4.156 3.378 -12.296 1.00 96.88 105 PHE A CA 1
ATOM 821 C C . PHE A 1 105 ? 3.592 3.825 -10.928 1.00 96.88 105 PHE A C 1
ATOM 823 O O . PHE A 1 105 ? 4.244 4.568 -10.194 1.00 96.88 105 PHE A O 1
ATOM 830 N N . GLU A 1 106 ? 2.410 3.329 -10.563 1.00 96.50 106 GLU A N 1
ATOM 831 C CA . GLU A 1 106 ? 1.796 3.463 -9.233 1.00 96.50 106 GLU A CA 1
ATOM 832 C C . GLU A 1 106 ? 2.313 2.381 -8.273 1.00 96.50 106 GLU A C 1
ATOM 834 O O . GLU A 1 106 ? 2.280 1.200 -8.623 1.00 96.50 106 GLU A O 1
ATOM 839 N N . PRO A 1 107 ? 2.703 2.708 -7.031 1.00 95.88 107 PRO A N 1
ATOM 840 C CA . PRO A 1 107 ? 3.349 1.746 -6.136 1.00 95.88 107 PRO A CA 1
ATOM 841 C C . PRO A 1 107 ? 2.395 0.719 -5.512 1.00 95.88 107 PRO A C 1
ATOM 843 O O . PRO A 1 107 ? 2.848 -0.225 -4.872 1.00 95.88 107 PRO A O 1
ATOM 846 N N . CYS A 1 108 ? 1.081 0.889 -5.666 1.00 95.94 108 CYS A N 1
ATOM 847 C CA . CYS A 1 108 ? 0.064 0.232 -4.843 1.00 95.94 108 CYS A CA 1
ATOM 848 C C . CYS A 1 108 ? 0.158 -1.300 -4.846 1.00 95.94 108 CYS A C 1
ATOM 850 O O . CYS A 1 108 ? 0.105 -1.908 -3.780 1.00 95.94 108 CYS A O 1
ATOM 852 N N . TYR A 1 109 ? 0.349 -1.923 -6.015 1.00 97.25 109 TYR A N 1
ATOM 853 C CA . TYR A 1 109 ? 0.524 -3.375 -6.096 1.00 97.25 109 TYR A CA 1
ATOM 854 C C . TYR A 1 109 ? 1.774 -3.849 -5.340 1.00 97.25 109 TYR A C 1
ATOM 856 O O . TYR A 1 109 ? 1.700 -4.804 -4.568 1.00 97.25 109 TYR A O 1
ATOM 864 N N . VAL A 1 110 ? 2.907 -3.158 -5.493 1.00 97.56 110 VAL A N 1
ATOM 865 C CA . VAL A 1 110 ? 4.150 -3.502 -4.780 1.00 97.56 110 VAL A CA 1
ATOM 866 C C . VAL A 1 110 ? 3.982 -3.318 -3.272 1.00 97.56 110 VAL A C 1
ATOM 868 O O . VAL A 1 110 ? 4.359 -4.201 -2.505 1.00 97.56 110 VAL A O 1
ATOM 871 N N . ASN A 1 111 ? 3.346 -2.228 -2.842 1.00 96.81 111 ASN A N 1
ATOM 872 C CA . ASN A 1 111 ? 3.046 -1.983 -1.432 1.00 96.81 111 ASN A CA 1
ATOM 873 C C . ASN A 1 111 ? 2.204 -3.127 -0.847 1.00 96.81 111 ASN A C 1
ATOM 875 O O . ASN A 1 111 ? 2.573 -3.699 0.179 1.00 96.81 111 ASN A O 1
ATOM 879 N N . SER A 1 112 ? 1.160 -3.565 -1.563 1.00 96.00 112 SER A N 1
ATOM 880 C CA . SER A 1 112 ? 0.315 -4.689 -1.137 1.00 96.00 112 SER A CA 1
ATOM 881 C C . SER A 1 112 ? 1.092 -6.005 -0.978 1.00 96.00 112 SER A C 1
ATOM 883 O O . SER A 1 112 ? 0.788 -6.815 -0.099 1.00 96.00 112 SER A O 1
ATOM 885 N N . ARG A 1 113 ? 2.138 -6.205 -1.791 1.00 97.19 113 ARG A N 1
ATOM 886 C CA . ARG A 1 113 ? 3.030 -7.370 -1.718 1.00 97.19 113 ARG A CA 1
ATOM 887 C C . ARG A 1 113 ? 3.990 -7.306 -0.537 1.00 97.19 113 ARG A C 1
ATOM 889 O O . ARG A 1 113 ? 4.318 -8.341 0.035 1.00 97.19 113 ARG A O 1
ATOM 896 N N . LEU A 1 114 ? 4.437 -6.121 -0.130 1.00 97.19 114 LEU A N 1
ATOM 897 C CA . LEU A 1 114 ? 5.197 -5.978 1.115 1.00 97.19 114 LEU A CA 1
ATOM 898 C C . LEU A 1 114 ? 4.308 -6.258 2.332 1.00 97.19 114 LEU A C 1
ATOM 900 O O . LEU A 1 114 ? 4.707 -7.011 3.224 1.00 97.19 114 LEU A O 1
ATOM 904 N N . VAL A 1 115 ? 3.076 -5.741 2.319 1.00 95.81 115 VAL A N 1
ATOM 905 C CA . VAL A 1 115 ? 2.074 -5.990 3.366 1.00 95.81 115 VAL A CA 1
ATOM 906 C C . VAL A 1 115 ? 1.801 -7.492 3.490 1.00 95.81 115 VAL A C 1
ATOM 908 O O . VAL A 1 115 ? 1.789 -8.023 4.602 1.00 95.81 115 VAL A O 1
ATOM 911 N N . SER A 1 116 ? 1.680 -8.216 2.368 1.00 94.75 116 SER A N 1
ATOM 912 C CA . SER A 1 116 ? 1.470 -9.671 2.384 1.00 94.75 116 SER A CA 1
ATOM 913 C C . SER A 1 116 ? 2.638 -10.466 2.989 1.00 94.75 116 SER A C 1
ATOM 915 O O . SER A 1 116 ? 2.464 -11.599 3.438 1.00 94.75 116 SER A O 1
ATOM 917 N N . ARG A 1 117 ? 3.821 -9.848 3.066 1.00 94.56 117 ARG A N 1
ATOM 918 C CA . ARG A 1 117 ? 5.050 -10.400 3.656 1.00 94.56 117 ARG A CA 1
ATOM 919 C C . ARG A 1 117 ? 5.318 -9.894 5.074 1.00 94.56 117 ARG A C 1
ATOM 921 O O . ARG A 1 117 ? 6.395 -10.135 5.617 1.00 94.56 117 ARG A O 1
ATOM 928 N N . GLY A 1 118 ? 4.347 -9.214 5.682 1.00 94.00 118 GLY A N 1
ATOM 929 C CA . GLY A 1 118 ? 4.436 -8.726 7.057 1.00 94.00 118 GLY A CA 1
ATOM 930 C C . GLY A 1 118 ? 5.215 -7.419 7.213 1.00 94.00 118 GLY A C 1
ATOM 931 O O . GLY A 1 118 ? 5.667 -7.119 8.318 1.00 94.00 118 GLY A O 1
ATOM 932 N N . ILE A 1 119 ? 5.393 -6.655 6.131 1.00 96.56 119 ILE A N 1
ATOM 933 C CA . ILE A 1 119 ? 5.980 -5.311 6.154 1.00 96.56 119 ILE A CA 1
ATOM 934 C C . ILE A 1 119 ? 4.876 -4.322 5.764 1.00 96.56 119 ILE A C 1
ATOM 936 O O . ILE A 1 119 ? 4.586 -4.184 4.578 1.00 96.56 119 ILE A O 1
ATOM 940 N N . PRO A 1 120 ? 4.227 -3.648 6.728 1.00 95.88 120 PRO A N 1
ATOM 941 C CA . PRO A 1 120 ? 3.217 -2.646 6.418 1.00 95.88 120 PRO A CA 1
ATOM 942 C C . PRO A 1 120 ? 3.781 -1.513 5.562 1.00 95.88 120 PRO A C 1
ATOM 944 O O . PRO A 1 120 ? 4.907 -1.065 5.792 1.00 95.88 120 PRO A O 1
ATOM 947 N N . VAL A 1 121 ? 2.987 -1.035 4.607 1.00 95.06 121 VAL A N 1
ATOM 948 C CA . VAL A 1 121 ? 3.328 0.102 3.747 1.00 95.06 121 VAL A CA 1
ATOM 949 C C . VAL A 1 121 ? 2.098 0.980 3.630 1.00 95.06 121 VAL A C 1
ATOM 951 O O . VAL A 1 121 ? 1.281 0.801 2.737 1.00 95.06 121 VAL A O 1
ATOM 954 N N . SER A 1 122 ? 1.948 1.928 4.542 1.00 93.62 122 SER A N 1
ATOM 955 C CA . SER A 1 122 ? 0.804 2.831 4.554 1.00 93.62 122 SER A CA 1
ATOM 956 C C . SER A 1 122 ? 0.976 3.929 3.508 1.00 93.62 122 SER A C 1
ATOM 958 O O . SER A 1 122 ? 2.055 4.510 3.376 1.00 93.62 122 SER A O 1
ATOM 960 N N . CYS A 1 123 ? -0.076 4.225 2.747 1.00 90.12 123 CYS A N 1
ATOM 961 C CA . CYS A 1 123 ? -0.035 5.292 1.752 1.00 90.12 123 CYS A CA 1
ATOM 962 C C . CYS A 1 123 ? -0.159 6.685 2.388 1.00 90.12 123 CYS A C 1
ATOM 964 O O . CYS A 1 123 ? -0.535 6.852 3.545 1.00 90.12 123 CYS A O 1
ATOM 966 N N . GLU A 1 124 ? 0.161 7.708 1.596 1.00 88.31 124 GLU A N 1
ATOM 967 C CA . GLU A 1 124 ? -0.025 9.124 1.931 1.00 88.31 124 GLU A CA 1
ATOM 968 C C . GLU A 1 124 ? 0.710 9.612 3.184 1.00 88.31 124 GLU A C 1
ATOM 970 O O . GLU A 1 124 ? 0.315 10.604 3.803 1.00 88.31 124 GLU A O 1
ATOM 975 N N . VAL A 1 125 ? 1.834 8.963 3.508 1.00 91.25 125 VAL A N 1
ATOM 976 C CA . VAL A 1 125 ? 2.640 9.263 4.704 1.00 91.25 125 VAL A CA 1
ATOM 977 C C . VAL A 1 125 ? 1.838 9.050 5.997 1.00 91.25 125 VAL A C 1
ATOM 979 O O . VAL A 1 125 ? 2.094 9.667 7.029 1.00 91.25 125 VAL A O 1
ATOM 982 N N . ASP A 1 126 ? 0.838 8.166 5.974 1.00 92.88 126 ASP A N 1
ATOM 983 C CA . ASP A 1 126 ? 0.015 7.883 7.144 1.00 92.88 126 ASP A CA 1
ATOM 984 C C . ASP A 1 126 ? 0.742 6.960 8.134 1.00 92.88 126 ASP A C 1
ATOM 986 O O . ASP A 1 126 ? 0.529 5.746 8.182 1.00 92.88 126 ASP A O 1
ATOM 990 N N . ILE A 1 127 ? 1.606 7.568 8.950 1.00 94.25 127 ILE A N 1
ATOM 991 C CA . ILE A 1 127 ? 2.430 6.909 9.974 1.00 94.25 127 ILE A CA 1
ATOM 992 C C . ILE A 1 127 ? 1.605 6.177 11.045 1.00 94.25 127 ILE A C 1
ATOM 994 O O . ILE A 1 127 ? 2.028 5.142 11.561 1.00 94.25 127 ILE A O 1
ATOM 998 N N . TYR A 1 128 ? 0.408 6.675 11.372 1.00 94.75 128 TYR A N 1
ATOM 999 C CA . TYR A 1 128 ? -0.492 5.996 12.306 1.00 94.75 128 TYR A CA 1
ATOM 1000 C C . TYR A 1 128 ? -1.242 4.847 11.631 1.00 94.75 128 TYR A C 1
ATOM 1002 O O . TYR A 1 128 ? -1.502 3.835 12.285 1.00 94.75 128 TYR A O 1
ATOM 1010 N N . GLY A 1 129 ? -1.538 4.966 10.335 1.00 94.38 129 GLY A N 1
ATOM 1011 C CA . GLY A 1 129 ? -1.986 3.858 9.492 1.00 94.38 129 GLY A CA 1
ATOM 1012 C C . GLY A 1 129 ? -0.968 2.722 9.478 1.00 94.38 129 GLY A C 1
ATOM 1013 O O . GLY A 1 129 ? -1.321 1.605 9.842 1.00 94.38 129 GLY A O 1
ATOM 1014 N N . ALA A 1 130 ? 0.308 3.028 9.222 1.00 95.38 130 ALA A N 1
ATOM 1015 C CA . ALA A 1 130 ? 1.390 2.038 9.206 1.00 95.38 130 ALA A CA 1
ATOM 1016 C C . ALA A 1 130 ? 1.509 1.291 10.544 1.00 95.38 130 ALA A C 1
ATOM 1018 O O . ALA A 1 130 ? 1.600 0.062 10.588 1.00 95.38 130 ALA A O 1
ATOM 1019 N N . LEU A 1 131 ? 1.446 2.026 11.662 1.00 96.00 131 LEU A N 1
ATOM 1020 C CA . LEU A 1 131 ? 1.443 1.418 12.991 1.00 96.00 131 LEU A CA 1
ATOM 1021 C C . LEU A 1 131 ? 0.164 0.610 13.262 1.00 96.00 131 LEU A C 1
ATOM 1023 O O . LEU A 1 131 ? 0.229 -0.437 13.905 1.00 96.00 131 LEU A O 1
ATOM 1027 N N . SER A 1 132 ? -0.994 1.068 12.779 1.00 96.25 132 SER A N 1
ATOM 1028 C CA . SER A 1 132 ? -2.262 0.341 12.919 1.00 96.25 132 SER A CA 1
ATOM 1029 C C . SER A 1 132 ? -2.226 -0.988 12.172 1.00 96.25 132 SER A C 1
ATOM 1031 O O . SER A 1 132 ? -2.626 -2.005 12.736 1.00 96.25 132 SER A O 1
ATOM 1033 N N . GLU A 1 133 ? -1.692 -0.999 10.949 1.00 95.75 133 GLU A N 1
ATOM 1034 C CA . GLU A 1 133 ? -1.497 -2.218 10.167 1.00 95.75 133 GLU A CA 1
ATOM 1035 C C . GLU A 1 133 ? -0.536 -3.180 10.874 1.00 95.75 133 GLU A C 1
ATOM 1037 O O . GLU A 1 133 ? -0.849 -4.359 11.034 1.00 95.75 133 GLU A O 1
ATOM 1042 N N . TYR A 1 134 ? 0.592 -2.673 11.386 1.00 96.12 134 TYR A N 1
ATOM 1043 C CA . TYR A 1 134 ? 1.545 -3.478 12.155 1.00 96.12 134 TYR A CA 1
ATOM 1044 C C . TYR A 1 134 ? 0.908 -4.120 13.397 1.00 96.12 134 TYR A C 1
ATOM 1046 O O . TYR A 1 134 ? 1.091 -5.314 13.646 1.00 96.12 134 TYR A O 1
ATOM 1054 N N . ILE A 1 135 ? 0.145 -3.347 14.179 1.00 96.12 135 ILE A N 1
ATOM 1055 C CA . ILE A 1 135 ? -0.585 -3.859 15.349 1.00 96.12 135 ILE A CA 1
ATOM 1056 C C . ILE A 1 135 ? -1.584 -4.931 14.911 1.00 96.12 135 ILE A C 1
ATOM 1058 O O . ILE A 1 135 ? -1.631 -5.995 15.526 1.00 96.12 135 ILE A O 1
ATOM 1062 N N . GLY A 1 136 ? -2.339 -4.674 13.839 1.00 95.56 136 GLY A N 1
ATOM 1063 C CA . GLY A 1 136 ? -3.281 -5.626 13.261 1.00 95.56 136 GLY A CA 1
ATOM 1064 C C . GLY A 1 136 ? -2.611 -6.957 12.931 1.00 95.56 136 GLY A C 1
ATOM 1065 O O . GLY A 1 136 ? -3.027 -7.984 13.460 1.00 95.56 136 GLY A O 1
ATOM 1066 N N . MET A 1 137 ? -1.512 -6.928 12.171 1.00 95.56 137 MET A N 1
ATOM 1067 C CA . MET A 1 137 ? -0.735 -8.126 11.831 1.00 95.56 137 MET A CA 1
ATOM 1068 C C . MET A 1 137 ? -0.216 -8.869 13.064 1.00 95.56 137 MET A C 1
ATOM 1070 O O . MET A 1 137 ? -0.243 -10.097 13.114 1.00 95.56 137 MET A O 1
ATOM 1074 N N . CYS A 1 138 ? 0.254 -8.140 14.079 1.00 95.31 138 CYS A N 1
ATOM 1075 C CA . CYS A 1 138 ? 0.752 -8.747 15.313 1.00 95.31 138 CYS A CA 1
ATOM 1076 C C . CYS A 1 138 ? -0.347 -9.462 16.106 1.00 95.31 138 CYS A C 1
ATOM 1078 O O . CYS A 1 138 ? -0.076 -10.479 16.744 1.00 95.31 138 CYS A O 1
ATOM 1080 N N . VAL A 1 139 ? -1.566 -8.920 16.102 1.00 95.56 139 VAL A N 1
ATOM 1081 C CA . VAL A 1 139 ? -2.705 -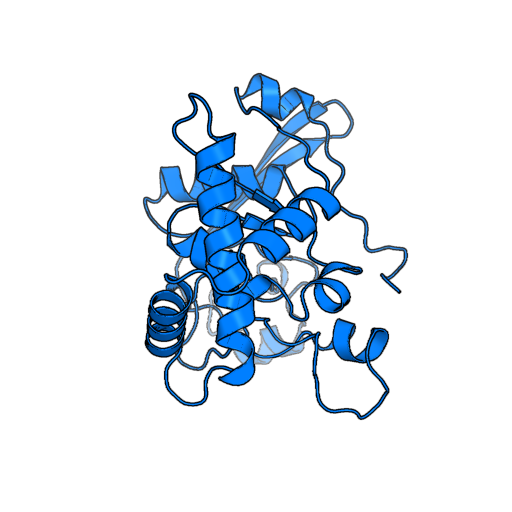9.478 16.842 1.00 95.56 139 VAL A CA 1
ATOM 1082 C C . VAL A 1 139 ? -3.318 -10.667 16.104 1.00 95.56 139 VAL A C 1
ATOM 1084 O O . VAL A 1 139 ? -3.693 -11.646 16.746 1.00 95.56 139 VAL A O 1
ATOM 1087 N N . THR A 1 140 ? -3.419 -10.603 14.776 1.00 94.25 140 THR A N 1
ATOM 1088 C CA . THR A 1 140 ? -4.086 -11.638 13.971 1.00 94.25 140 THR A CA 1
ATOM 1089 C C . THR A 1 140 ? -3.145 -12.755 13.527 1.00 94.25 140 THR A C 1
ATOM 1091 O O . THR A 1 140 ? -3.601 -13.870 13.285 1.00 94.25 140 THR A O 1
ATOM 1094 N N . GLY A 1 141 ? -1.842 -12.478 13.403 1.00 93.69 141 GLY A N 1
ATOM 1095 C CA . GLY A 1 141 ? -0.906 -13.366 12.709 1.00 93.69 141 GLY A CA 1
ATOM 1096 C C . GLY A 1 141 ? -1.182 -13.471 11.203 1.00 93.69 141 GLY A C 1
ATOM 1097 O O . GLY A 1 141 ? -0.706 -14.406 10.564 1.00 93.69 141 GLY A O 1
ATOM 1098 N N . ASP A 1 142 ? -1.959 -12.537 10.653 1.00 94.12 142 ASP A N 1
ATOM 1099 C CA . ASP A 1 142 ? -2.405 -12.499 9.264 1.00 94.12 142 ASP A CA 1
ATOM 1100 C C . ASP A 1 142 ? -2.210 -11.088 8.687 1.00 94.12 142 ASP A C 1
ATOM 1102 O O . ASP A 1 142 ? -2.003 -10.105 9.396 1.00 94.12 142 ASP A O 1
ATOM 1106 N N . THR A 1 143 ? -2.270 -10.990 7.372 1.00 93.19 143 THR A N 1
ATOM 1107 C CA . THR A 1 143 ? -2.201 -9.742 6.620 1.00 93.19 143 THR A CA 1
ATOM 1108 C C . THR A 1 143 ? -3.455 -8.896 6.854 1.00 93.19 143 THR A C 1
ATOM 1110 O O . THR A 1 143 ? -4.553 -9.414 7.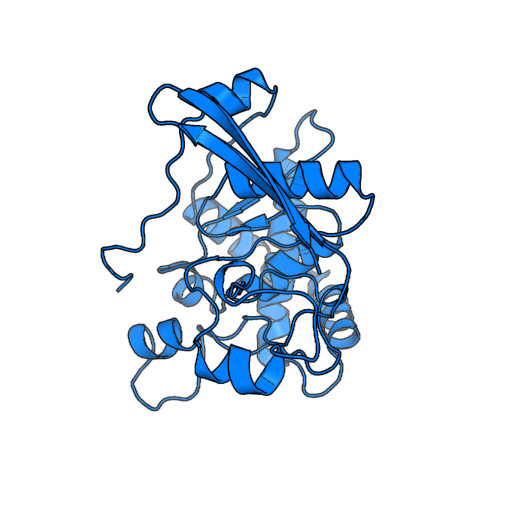076 1.00 93.19 143 THR A O 1
ATOM 1113 N N . VAL A 1 144 ? -3.292 -7.578 6.805 1.00 94.62 144 VAL A N 1
ATOM 1114 C CA . VAL A 1 144 ? -4.369 -6.592 6.968 1.00 94.62 144 VAL A CA 1
ATOM 1115 C C . VAL A 1 144 ? -4.346 -5.622 5.790 1.00 94.62 144 VAL A C 1
ATOM 1117 O O . VAL A 1 144 ? -3.459 -5.704 4.944 1.00 94.62 144 VAL A O 1
ATOM 1120 N N . THR A 1 145 ? -5.327 -4.728 5.708 1.00 93.38 145 THR A N 1
ATOM 1121 C CA . THR A 1 145 ? -5.367 -3.685 4.679 1.00 93.38 145 THR A CA 1
ATOM 1122 C C . THR A 1 145 ? -5.795 -2.362 5.288 1.00 93.38 145 THR A C 1
ATOM 1124 O O . THR A 1 145 ? -6.704 -2.316 6.120 1.00 93.38 145 THR A O 1
ATOM 1127 N N . LEU A 1 146 ? -5.172 -1.280 4.834 1.00 92.19 146 LEU A N 1
ATOM 1128 C CA . LEU A 1 146 ? -5.662 0.076 5.035 1.00 92.19 146 LEU A CA 1
ATOM 1129 C C . LEU A 1 146 ? -6.763 0.391 4.012 1.00 92.19 146 LEU A C 1
ATOM 1131 O O . LEU A 1 146 ? -6.629 0.048 2.838 1.00 92.19 146 LEU A O 1
ATOM 1135 N N . LEU A 1 147 ? -7.843 1.041 4.451 1.00 92.38 147 LEU A N 1
ATOM 1136 C CA . LEU A 1 147 ? -8.964 1.449 3.601 1.00 92.38 147 LEU A CA 1
ATOM 1137 C C . LEU A 1 147 ? -9.344 2.904 3.880 1.00 92.38 147 LEU A C 1
ATOM 1139 O O . LEU A 1 147 ? -9.400 3.332 5.034 1.00 92.38 147 LEU A O 1
ATOM 1143 N N . ASP A 1 148 ? -9.682 3.624 2.818 1.00 89.25 148 ASP A N 1
ATOM 1144 C CA . ASP A 1 148 ? -10.360 4.908 2.870 1.00 89.25 148 ASP A CA 1
ATOM 1145 C C . ASP A 1 148 ? -11.855 4.691 3.110 1.00 89.25 148 ASP A C 1
ATOM 1147 O O . ASP A 1 148 ? -12.539 4.000 2.349 1.00 89.25 148 ASP A O 1
ATOM 1151 N N . ILE A 1 149 ? -12.374 5.335 4.155 1.00 87.38 149 ILE A N 1
ATOM 1152 C CA . ILE A 1 149 ? -13.806 5.415 4.445 1.00 87.38 149 ILE A CA 1
ATOM 1153 C C . ILE A 1 149 ? -14.229 6.865 4.243 1.00 87.38 149 ILE A C 1
ATOM 1155 O O . ILE A 1 149 ? -14.048 7.704 5.126 1.00 87.38 149 ILE A O 1
ATOM 1159 N N . ASN A 1 150 ? -14.782 7.176 3.073 1.00 79.81 150 ASN A N 1
ATOM 1160 C CA . ASN A 1 150 ? -15.265 8.529 2.772 1.00 79.81 150 ASN A CA 1
ATOM 1161 C C . ASN A 1 150 ? -16.775 8.608 2.516 1.00 79.81 150 ASN A C 1
ATOM 1163 O O . ASN A 1 150 ? -17.335 9.701 2.591 1.00 79.81 150 ASN A O 1
ATOM 1167 N N . ASN A 1 151 ? -17.439 7.474 2.272 1.00 83.31 151 ASN A N 1
ATOM 1168 C CA . ASN A 1 151 ? -18.836 7.426 1.862 1.00 83.31 151 ASN A CA 1
ATOM 1169 C C . ASN A 1 151 ? -19.611 6.356 2.644 1.00 83.31 151 ASN A C 1
ATOM 1171 O O . ASN A 1 151 ? -19.150 5.227 2.815 1.00 83.31 151 ASN A O 1
ATOM 1175 N N . SER A 1 152 ? -20.839 6.685 3.046 1.00 89.31 152 SER A N 1
ATOM 1176 C CA . SER A 1 152 ? -21.842 5.680 3.422 1.00 89.31 152 SER A CA 1
ATOM 1177 C C . SER A 1 152 ? -22.353 4.957 2.176 1.00 89.31 152 SER A C 1
ATOM 1179 O O . SER A 1 152 ? -22.342 5.532 1.081 1.00 89.31 152 SER A O 1
ATOM 1181 N N . VAL A 1 153 ? -22.847 3.725 2.329 1.00 92.81 153 VAL A N 1
ATOM 1182 C CA . VAL A 1 153 ? -23.516 3.037 1.214 1.00 92.81 153 VAL A CA 1
ATOM 1183 C C . VAL A 1 153 ? -24.741 3.862 0.788 1.00 92.81 153 VAL A C 1
ATOM 1185 O O . VAL A 1 153 ? -25.563 4.231 1.631 1.00 92.81 153 VAL A O 1
ATOM 1188 N N . PRO A 1 154 ? -24.891 4.200 -0.506 1.00 94.44 154 PRO A N 1
ATOM 1189 C CA . PRO A 1 154 ? -26.076 4.892 -0.997 1.00 94.44 154 PRO A CA 1
ATOM 1190 C C . PRO A 1 154 ? -27.357 4.089 -0.748 1.00 94.44 154 PRO A C 1
ATOM 1192 O O . PRO A 1 154 ? -27.376 2.871 -0.913 1.00 94.44 154 PRO A O 1
ATOM 1195 N N . LYS A 1 155 ? -28.466 4.781 -0.450 1.00 95.88 155 LYS A N 1
ATOM 1196 C CA . LYS A 1 155 ? -29.756 4.137 -0.142 1.00 95.88 155 LYS A CA 1
ATOM 1197 C C . LYS A 1 155 ? -30.201 3.108 -1.191 1.00 95.88 155 LYS A C 1
ATOM 1199 O O . LYS A 1 155 ? -30.722 2.071 -0.807 1.00 95.88 155 LYS A O 1
ATOM 1204 N N . TYR A 1 156 ? -30.003 3.382 -2.481 1.00 96.31 156 TYR A N 1
ATOM 1205 C CA . TYR A 1 156 ? -30.425 2.458 -3.538 1.00 96.31 156 TYR A CA 1
ATOM 1206 C C . TYR A 1 156 ? -29.634 1.140 -3.503 1.00 96.31 156 TYR A C 1
ATOM 1208 O O . TYR A 1 156 ? -30.246 0.084 -3.580 1.00 96.31 156 TYR A O 1
ATOM 1216 N N . ILE A 1 157 ? -28.313 1.191 -3.271 1.00 95.12 157 ILE A N 1
ATOM 1217 C CA . ILE A 1 157 ? -27.481 -0.015 -3.114 1.00 95.12 157 ILE A CA 1
ATOM 1218 C C . ILE A 1 157 ? -27.920 -0.789 -1.874 1.00 95.12 157 ILE A C 1
ATOM 1220 O O . ILE A 1 157 ? -28.073 -2.002 -1.930 1.00 95.12 157 ILE A O 1
ATOM 1224 N N . TYR A 1 158 ? -28.176 -0.100 -0.759 1.00 96.81 158 TYR A N 1
ATOM 1225 C CA . TYR A 1 158 ? -28.682 -0.755 0.447 1.00 96.81 158 TYR A CA 1
ATOM 1226 C C . TYR A 1 158 ? -30.033 -1.445 0.203 1.00 96.81 158 TYR A C 1
ATOM 1228 O O . TYR A 1 158 ? -30.199 -2.600 0.583 1.00 96.81 158 TYR A O 1
ATOM 1236 N N . ASP A 1 159 ? -30.988 -0.763 -0.435 1.00 97.31 159 ASP A N 1
ATOM 1237 C CA . ASP A 1 159 ? -32.322 -1.311 -0.702 1.00 97.31 159 ASP A CA 1
ATOM 1238 C C . ASP A 1 159 ? -32.265 -2.537 -1.638 1.00 97.31 159 ASP A C 1
ATOM 1240 O O . ASP A 1 159 ? -33.039 -3.476 -1.457 1.00 97.31 159 ASP A O 1
ATOM 1244 N N . GLU A 1 160 ? -31.356 -2.541 -2.619 1.00 97.00 160 GLU A N 1
ATOM 1245 C CA . GLU A 1 160 ? -31.196 -3.619 -3.608 1.00 97.00 160 GLU A CA 1
ATOM 1246 C C . GLU A 1 160 ? -30.361 -4.799 -3.074 1.00 97.00 160 GLU A C 1
ATOM 1248 O O . GLU A 1 160 ? -30.713 -5.972 -3.262 1.00 97.00 160 GLU A O 1
ATOM 1253 N N . GLU A 1 161 ? -29.262 -4.510 -2.374 1.00 94.69 161 GLU A N 1
ATOM 1254 C CA . GLU A 1 161 ? -28.232 -5.500 -2.049 1.00 94.69 161 GLU A CA 1
ATOM 1255 C C . GLU A 1 161 ? -28.165 -5.922 -0.583 1.00 94.69 161 GLU A C 1
ATOM 1257 O O . GLU A 1 161 ? -27.642 -6.999 -0.301 1.00 94.69 161 GLU A O 1
ATOM 1262 N N . ILE A 1 162 ? -28.743 -5.155 0.346 1.00 94.88 162 ILE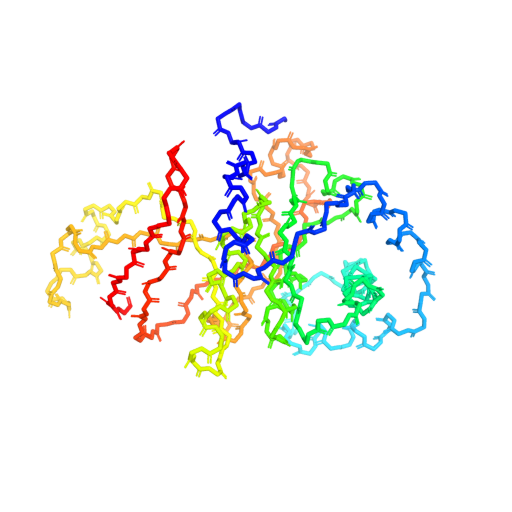 A N 1
ATOM 1263 C CA . ILE A 1 162 ? -28.548 -5.379 1.789 1.00 94.88 162 ILE A CA 1
ATOM 1264 C C . ILE A 1 162 ? -29.878 -5.586 2.528 1.00 94.88 162 ILE A C 1
ATOM 1266 O O . ILE A 1 162 ? -30.016 -6.516 3.330 1.00 94.88 162 ILE A O 1
ATOM 1270 N N . ALA A 1 163 ? -30.881 -4.755 2.246 1.00 96.25 163 ALA A N 1
ATOM 1271 C CA . ALA A 1 163 ? -32.150 -4.733 2.959 1.00 96.25 163 ALA A CA 1
ATOM 1272 C C . ALA A 1 163 ? -32.871 -6.091 2.894 1.00 96.25 163 ALA A C 1
ATOM 1274 O O . ALA A 1 163 ? -33.171 -6.619 1.825 1.00 96.25 163 ALA A O 1
ATOM 1275 N N . GLY A 1 164 ? -33.161 -6.668 4.062 1.00 95.62 164 GLY A N 1
ATOM 1276 C CA . GLY A 1 164 ? -33.838 -7.965 4.179 1.00 95.62 164 GLY A CA 1
ATOM 1277 C C . GLY A 1 164 ? -32.961 -9.186 3.872 1.00 95.62 164 GLY A C 1
ATOM 1278 O O . GLY A 1 164 ? -33.404 -10.304 4.130 1.00 95.62 164 GLY A O 1
ATOM 1279 N N . LYS A 1 165 ? -31.732 -8.987 3.374 1.00 95.50 165 LYS A N 1
ATOM 1280 C CA . LYS A 1 165 ? -30.703 -10.029 3.219 1.00 95.50 165 LYS A CA 1
ATOM 1281 C C . LYS A 1 165 ? -29.822 -10.123 4.472 1.00 95.50 165 LYS A C 1
ATOM 1283 O O . LYS A 1 165 ? -29.506 -11.228 4.900 1.00 95.50 165 LYS A O 1
ATOM 1288 N N . PHE A 1 166 ? -29.509 -8.979 5.086 1.00 93.81 166 PHE A N 1
ATOM 1289 C CA . PHE A 1 166 ? -28.666 -8.866 6.282 1.00 93.81 166 PHE A CA 1
ATOM 1290 C C . PHE A 1 166 ? -29.380 -8.109 7.414 1.00 93.81 166 PHE A C 1
ATOM 1292 O O . PHE A 1 166 ? -30.254 -7.279 7.140 1.00 93.81 166 PHE A O 1
ATOM 1299 N N . PRO A 1 167 ? -29.026 -8.352 8.692 1.00 94.25 167 PRO A N 1
ATOM 1300 C CA . PRO A 1 167 ? -29.634 -7.692 9.848 1.00 94.25 167 PRO A CA 1
ATOM 1301 C C . PRO A 1 167 ? -29.047 -6.291 10.119 1.00 94.25 167 PRO A C 1
ATOM 1303 O O . PRO A 1 167 ? -28.918 -5.892 11.274 1.00 94.25 167 PRO A O 1
ATOM 1306 N N . TYR A 1 168 ? -28.696 -5.547 9.068 1.00 94.19 168 TYR A N 1
ATOM 1307 C CA . TYR A 1 168 ? -28.115 -4.207 9.155 1.00 94.19 168 TYR A CA 1
ATOM 1308 C C . TYR A 1 168 ? -29.122 -3.131 8.778 1.00 94.19 168 TYR A C 1
ATOM 1310 O O . TYR A 1 168 ? -30.012 -3.348 7.957 1.00 94.19 168 TYR A O 1
ATOM 1318 N N . THR A 1 169 ? -28.961 -1.949 9.361 1.00 95.56 169 THR A N 1
ATOM 1319 C CA . THR A 1 169 ? -29.625 -0.724 8.922 1.00 95.56 169 THR A CA 1
ATOM 1320 C C . THR A 1 169 ? -28.727 0.047 7.957 1.00 95.56 169 THR A C 1
ATOM 1322 O O . THR A 1 169 ? -27.519 -0.172 7.900 1.00 95.56 169 THR A O 1
ATOM 1325 N N . LEU A 1 170 ? -29.293 1.000 7.210 1.00 94.88 170 LEU A N 1
ATOM 1326 C CA . LEU A 1 170 ? -28.522 1.824 6.269 1.00 94.88 170 LEU A CA 1
ATOM 1327 C C . LEU A 1 170 ? -27.305 2.494 6.934 1.00 94.88 170 LEU A C 1
ATOM 1329 O O . LEU A 1 170 ? -26.241 2.585 6.330 1.00 94.88 170 LEU A O 1
ATOM 1333 N N . THR A 1 171 ? -27.444 2.944 8.181 1.00 93.44 171 THR A N 1
ATOM 1334 C CA . THR A 1 171 ? -26.378 3.640 8.919 1.00 93.44 171 THR A CA 1
ATOM 1335 C C . THR A 1 171 ? -25.285 2.720 9.452 1.00 93.44 171 THR A C 1
ATOM 1337 O O . THR A 1 171 ? -24.253 3.225 9.881 1.00 93.44 171 THR A O 1
ATOM 1340 N N . ASP A 1 172 ? -25.485 1.403 9.396 1.00 92.56 172 ASP A N 1
ATOM 1341 C CA . ASP A 1 172 ? -24.467 0.412 9.762 1.00 92.56 172 ASP A CA 1
ATOM 1342 C C . ASP A 1 172 ? -23.529 0.096 8.581 1.00 92.56 172 ASP A C 1
ATOM 1344 O O . ASP A 1 172 ? -22.546 -0.620 8.741 1.00 92.56 172 ASP A O 1
ATOM 1348 N N . THR A 1 173 ? -23.820 0.631 7.388 1.00 93.12 173 THR A N 1
ATOM 1349 C CA . THR A 1 173 ? -23.122 0.293 6.142 1.00 93.12 173 THR A CA 1
ATOM 1350 C C . THR A 1 173 ? -22.276 1.456 5.618 1.00 93.12 173 THR A C 1
ATOM 1352 O O . THR A 1 173 ? -22.703 2.615 5.587 1.00 93.12 173 THR A O 1
ATOM 1355 N N . PHE A 1 174 ? -21.065 1.153 5.158 1.00 92.19 174 PHE A N 1
ATOM 1356 C CA . PHE A 1 174 ? -20.134 2.124 4.581 1.00 92.19 174 PHE A CA 1
ATOM 1357 C C . PHE A 1 174 ? -19.413 1.519 3.369 1.00 92.19 174 PHE A C 1
ATOM 1359 O O . PHE A 1 174 ? -19.456 0.312 3.150 1.00 92.19 174 PHE A O 1
ATOM 1366 N N . MET A 1 175 ? -18.765 2.361 2.565 1.00 91.00 175 MET A N 1
ATOM 1367 C CA . MET A 1 175 ? -17.910 1.914 1.467 1.00 91.00 175 MET A CA 1
ATOM 1368 C C . MET A 1 175 ? -16.447 2.127 1.848 1.00 91.00 175 MET A C 1
ATOM 1370 O O . MET A 1 175 ? -16.017 3.266 2.037 1.00 91.00 175 MET A O 1
ATOM 1374 N N . GLY A 1 176 ? -15.707 1.026 1.967 1.00 90.81 176 GLY A N 1
ATOM 1375 C CA . GLY A 1 176 ? -14.256 1.026 2.117 1.00 90.81 176 GLY A CA 1
ATOM 1376 C C . GLY A 1 176 ? -13.590 0.740 0.778 1.00 90.81 176 GLY A C 1
ATOM 1377 O O . GLY A 1 176 ? -13.961 -0.212 0.097 1.00 90.81 176 GLY A O 1
ATOM 1378 N N . PHE A 1 177 ? -12.612 1.549 0.391 1.00 91.06 177 PHE A N 1
ATOM 1379 C CA . PHE A 1 177 ? -11.808 1.301 -0.806 1.00 91.06 177 PHE A CA 1
ATOM 1380 C C . PHE A 1 177 ? -10.383 1.805 -0.593 1.00 91.06 177 PHE A C 1
ATOM 1382 O O . PHE A 1 177 ? -10.110 2.545 0.341 1.00 91.06 177 PHE A O 1
ATOM 1389 N N . HIS A 1 178 ? -9.461 1.424 -1.464 1.00 90.69 178 HIS A N 1
ATOM 1390 C CA . HIS A 1 178 ? -8.121 2.000 -1.510 1.00 90.69 178 HIS A CA 1
ATOM 1391 C C . HIS A 1 178 ? -7.635 1.956 -2.962 1.00 90.69 178 HIS A C 1
ATOM 1393 O O . HIS A 1 178 ? -8.170 1.208 -3.779 1.00 90.69 178 HIS A O 1
ATOM 1399 N N . CYS A 1 179 ? -6.580 2.691 -3.310 1.00 82.44 179 CYS A N 1
ATOM 1400 C CA . CYS A 1 179 ? -5.940 2.609 -4.632 1.00 82.44 179 CYS A CA 1
ATOM 1401 C C . CYS A 1 179 ? -5.210 1.273 -4.927 1.00 82.44 179 CYS A C 1
ATOM 1403 O O . CYS A 1 179 ? -4.441 1.195 -5.883 1.00 82.44 179 CYS A O 1
ATOM 1405 N N . GLY A 1 180 ? -5.446 0.224 -4.130 1.00 83.50 180 GLY A N 1
ATOM 1406 C CA . GLY A 1 180 ? -4.901 -1.119 -4.347 1.00 83.50 180 GLY A CA 1
ATOM 1407 C C . GLY A 1 180 ? -3.781 -1.535 -3.399 1.00 83.50 180 GLY A C 1
ATOM 1408 O O . GLY A 1 180 ? -3.055 -2.471 -3.704 1.00 83.50 180 GLY A O 1
ATOM 1409 N N . ASN A 1 181 ? -3.633 -0.870 -2.252 1.00 89.38 181 ASN A N 1
ATOM 1410 C CA . ASN A 1 181 ? -2.741 -1.319 -1.182 1.00 89.38 181 ASN A CA 1
ATOM 1411 C C . ASN A 1 181 ? -3.418 -2.390 -0.303 1.00 89.38 181 ASN A C 1
ATOM 1413 O O . ASN A 1 181 ? -3.433 -2.307 0.921 1.00 89.38 181 ASN A O 1
ATOM 1417 N N . THR A 1 182 ? -4.049 -3.367 -0.948 1.00 94.69 182 THR A N 1
ATOM 1418 C CA . THR A 1 182 ? -4.773 -4.460 -0.298 1.00 94.69 182 THR A CA 1
ATOM 1419 C C . THR A 1 182 ? -4.132 -5.762 -0.747 1.00 94.69 182 THR A C 1
ATOM 1421 O O . THR A 1 182 ? -4.091 -6.003 -1.951 1.00 94.69 182 THR A O 1
ATOM 1424 N N . PRO A 1 183 ? -3.607 -6.602 0.163 1.00 95.31 183 PRO A N 1
ATOM 1425 C CA . PRO A 1 183 ? -2.987 -7.864 -0.216 1.00 95.31 183 PRO A CA 1
ATOM 1426 C C . PRO A 1 183 ? -3.902 -8.702 -1.105 1.00 95.31 183 PRO A C 1
ATOM 1428 O O . PRO A 1 183 ? -5.081 -8.889 -0.810 1.00 95.31 183 PRO A O 1
ATOM 1431 N N . SER A 1 184 ? -3.344 -9.257 -2.175 1.00 95.31 184 SER A N 1
ATOM 1432 C CA . SER A 1 184 ? -4.077 -10.034 -3.176 1.00 95.31 184 SER A CA 1
ATOM 1433 C C . SER A 1 184 ? -4.859 -11.220 -2.584 1.00 95.31 184 SER A C 1
ATOM 1435 O O . SER A 1 184 ? -5.930 -11.575 -3.078 1.00 95.31 184 SER A O 1
ATOM 1437 N N . CYS A 1 185 ? -4.370 -11.795 -1.480 1.00 94.00 185 CYS A N 1
ATOM 1438 C CA . CYS A 1 185 ? -5.024 -12.861 -0.718 1.00 94.00 185 CYS A CA 1
ATOM 1439 C C . CYS A 1 185 ? -6.290 -12.418 0.039 1.00 94.00 185 CYS A C 1
ATOM 1441 O O . CYS A 1 185 ? -7.065 -13.273 0.462 1.00 94.00 185 CYS A O 1
ATOM 1443 N N . LYS A 1 186 ? -6.512 -11.108 0.198 1.00 95.75 186 LYS A N 1
ATOM 1444 C CA . LYS A 1 186 ? -7.717 -10.502 0.788 1.00 95.75 186 LYS A CA 1
ATOM 1445 C C . LYS A 1 186 ? -8.738 -10.065 -0.261 1.00 95.75 186 LYS A C 1
ATOM 1447 O O . LYS A 1 186 ? -9.751 -9.468 0.085 1.00 95.75 186 LYS A O 1
ATOM 1452 N N . MET A 1 187 ? -8.486 -10.353 -1.534 1.00 96.12 187 MET A N 1
ATOM 1453 C CA . MET A 1 187 ? -9.319 -9.920 -2.652 1.00 96.12 187 MET A CA 1
ATOM 1454 C C . MET A 1 187 ? -9.891 -11.109 -3.421 1.00 96.12 187 MET A C 1
ATOM 1456 O O . MET A 1 187 ? -9.319 -12.204 -3.449 1.00 96.12 187 MET A O 1
ATOM 1460 N N . CYS A 1 188 ? -11.000 -10.865 -4.109 1.00 96.75 188 CYS A N 1
ATOM 1461 C CA . CYS A 1 188 ? -11.604 -11.797 -5.047 1.00 96.75 188 CYS A CA 1
ATOM 1462 C C . CYS A 1 188 ? -10.628 -12.199 -6.171 1.00 96.75 188 CYS A C 1
ATOM 1464 O O . CYS A 1 188 ? -9.647 -11.518 -6.486 1.00 96.75 188 CYS A O 1
ATOM 1466 N N . ALA A 1 189 ? -10.880 -13.362 -6.777 1.00 94.12 189 ALA A N 1
ATOM 1467 C CA . ALA A 1 189 ? -9.988 -13.965 -7.773 1.00 94.12 189 ALA A CA 1
ATOM 1468 C C . ALA A 1 189 ? -9.917 -13.187 -9.101 1.00 94.12 189 ALA A C 1
ATOM 1470 O O . ALA A 1 189 ? -9.029 -13.420 -9.919 1.00 94.12 189 ALA A O 1
ATOM 1471 N N . ASP A 1 190 ? -10.858 -12.280 -9.343 1.00 94.69 190 ASP A N 1
ATOM 1472 C CA . ASP A 1 190 ? -10.929 -11.455 -10.541 1.00 94.69 190 ASP A CA 1
ATOM 1473 C C . ASP A 1 190 ? -10.055 -10.194 -10.477 1.00 94.69 190 ASP A C 1
ATOM 1475 O O . ASP A 1 190 ? -9.920 -9.516 -11.505 1.00 94.69 190 ASP A O 1
ATOM 1479 N N . ARG A 1 191 ? -9.399 -9.938 -9.337 1.00 96.75 191 ARG A N 1
ATOM 1480 C CA . ARG A 1 191 ? -8.433 -8.850 -9.155 1.00 96.75 191 ARG A CA 1
ATOM 1481 C C . ARG A 1 191 ? -7.383 -8.789 -10.270 1.00 96.75 191 ARG A C 1
ATOM 1483 O O . ARG A 1 191 ? -6.963 -9.816 -10.807 1.00 96.75 191 ARG A O 1
ATOM 1490 N N . ALA A 1 192 ? -6.928 -7.588 -10.606 1.00 97.69 192 ALA A N 1
ATOM 1491 C CA . ALA A 1 192 ? -5.912 -7.357 -11.628 1.00 97.69 192 ALA A CA 1
ATOM 1492 C C . ALA A 1 192 ? -5.085 -6.108 -11.319 1.00 97.69 192 ALA A C 1
ATOM 1494 O O . ALA A 1 192 ? -5.596 -5.146 -10.748 1.00 97.69 192 ALA A O 1
ATOM 1495 N N . VAL A 1 193 ? -3.833 -6.087 -11.774 1.00 97.69 193 VAL A N 1
ATOM 1496 C CA . VAL A 1 193 ? -3.060 -4.848 -11.845 1.00 97.69 193 VAL A CA 1
ATOM 1497 C C . VAL A 1 193 ? -3.630 -3.992 -12.978 1.00 97.69 193 VAL A C 1
ATOM 1499 O O . VAL A 1 193 ? -3.667 -4.425 -14.131 1.00 97.69 193 VAL A O 1
ATOM 1502 N N . LYS A 1 194 ? -4.087 -2.786 -12.644 1.00 97.00 194 LYS A N 1
ATOM 1503 C CA . LYS A 1 194 ? -4.687 -1.802 -13.553 1.00 97.00 194 LYS A CA 1
ATOM 1504 C C . LYS A 1 194 ? -3.984 -0.450 -13.405 1.00 97.00 194 LYS A C 1
ATOM 1506 O O . LYS A 1 194 ? -2.762 -0.403 -13.270 1.00 97.00 194 LYS A O 1
ATOM 1511 N N . TYR A 1 195 ? -4.723 0.651 -13.493 1.00 96.19 195 TYR A N 1
ATOM 1512 C CA . TYR A 1 195 ? -4.199 2.010 -13.445 1.00 96.19 195 TYR A CA 1
ATOM 1513 C C . TYR A 1 195 ? -5.089 2.914 -12.594 1.00 96.19 195 TYR A C 1
ATOM 1515 O O . TYR A 1 195 ? -6.286 2.664 -12.432 1.00 96.19 195 TYR A O 1
ATOM 1523 N N . GLN A 1 196 ? -4.521 3.996 -12.067 1.00 94.19 196 GLN A N 1
ATOM 1524 C CA . GLN A 1 196 ? -5.272 4.931 -11.241 1.00 94.19 196 GLN A CA 1
ATOM 1525 C C . GLN A 1 196 ? -6.042 5.920 -12.133 1.00 94.19 196 GLN A C 1
ATOM 1527 O O . GLN A 1 196 ? -5.477 6.807 -12.773 1.00 94.19 196 GLN A O 1
ATOM 1532 N N . LEU A 1 197 ? -7.371 5.785 -12.159 1.00 92.75 197 LEU A N 1
ATOM 1533 C CA . LEU A 1 197 ? -8.268 6.533 -13.048 1.00 92.75 197 LEU A CA 1
ATOM 1534 C C . LEU A 1 197 ? -8.206 8.067 -12.904 1.00 92.75 197 LEU A C 1
ATOM 1536 O O . LEU A 1 197 ? -8.243 8.790 -13.899 1.00 92.75 197 LEU A O 1
ATOM 1540 N N . ILE A 1 198 ? -8.169 8.578 -11.675 1.00 90.50 198 ILE A N 1
ATOM 1541 C CA . ILE A 1 198 ? -8.056 10.014 -11.382 1.00 90.50 198 ILE A CA 1
ATOM 1542 C C . ILE A 1 198 ? -6.678 10.524 -11.811 1.00 90.50 198 ILE A C 1
ATOM 1544 O O . ILE A 1 198 ? -6.589 11.588 -12.420 1.00 90.50 198 ILE A O 1
ATOM 1548 N N . GLN A 1 199 ? -5.618 9.769 -11.532 1.00 91.25 199 GLN A N 1
ATOM 1549 C CA . GLN A 1 199 ? -4.256 10.150 -11.870 1.00 91.25 199 GLN A CA 1
ATOM 1550 C C . GLN A 1 199 ? -4.044 10.179 -13.380 1.00 91.25 199 GLN A C 1
ATOM 1552 O O . GLN A 1 199 ? -3.545 11.177 -13.892 1.00 91.25 199 GLN A O 1
ATOM 1557 N N . HIS A 1 200 ? -4.527 9.164 -14.098 1.00 94.50 200 HIS A N 1
ATOM 1558 C CA . HIS A 1 200 ? -4.534 9.125 -15.560 1.00 94.50 200 HIS A CA 1
ATOM 1559 C C . HIS A 1 200 ? -5.200 10.377 -16.151 1.00 94.50 200 HIS A C 1
ATOM 1561 O O . HIS A 1 200 ? -4.597 11.093 -16.944 1.00 94.50 200 HIS A O 1
ATOM 1567 N N . ARG A 1 201 ? -6.403 10.731 -15.673 1.00 93.44 201 ARG A N 1
ATOM 1568 C CA . ARG A 1 201 ? -7.127 11.936 -16.129 1.00 93.44 201 ARG A CA 1
ATOM 1569 C C . ARG A 1 201 ? -6.389 13.250 -15.862 1.00 93.44 201 ARG A C 1
ATOM 1571 O O . ARG A 1 201 ? -6.657 14.237 -16.542 1.00 93.44 201 ARG A O 1
ATOM 1578 N N . LEU A 1 202 ? -5.556 13.301 -14.824 1.00 91.94 202 LEU A N 1
ATOM 1579 C CA . LEU A 1 202 ? -4.937 14.535 -14.333 1.00 91.94 202 LEU A CA 1
ATOM 1580 C C . LEU A 1 202 ? -3.465 14.698 -14.728 1.00 91.94 202 LEU A C 1
ATOM 1582 O O . LEU A 1 202 ? -2.977 15.831 -14.694 1.00 91.94 202 LEU A O 1
ATOM 1586 N N . LEU A 1 203 ? -2.754 13.606 -15.015 1.00 91.94 203 LEU A N 1
ATOM 1587 C CA . LEU A 1 203 ? -1.320 13.608 -15.312 1.00 91.94 203 LEU A CA 1
ATOM 1588 C C . LEU A 1 203 ? -0.998 13.202 -16.748 1.00 91.94 203 LEU A C 1
ATOM 1590 O O . LEU A 1 203 ? 0.035 13.628 -17.260 1.00 91.94 203 LEU A O 1
ATOM 1594 N N . GLU A 1 204 ? -1.851 12.409 -17.394 1.00 94.81 204 GLU A N 1
ATOM 1595 C CA . GLU A 1 204 ? -1.624 11.914 -18.751 1.00 94.81 204 GLU A CA 1
ATOM 1596 C C . GLU A 1 204 ? -2.519 12.644 -19.770 1.00 94.81 204 GLU A C 1
ATOM 1598 O O . GLU A 1 204 ? -3.535 13.244 -19.399 1.00 94.81 204 GLU A O 1
ATOM 1603 N N . PRO A 1 205 ? -2.140 12.674 -21.063 1.00 95.88 205 PRO A N 1
ATOM 1604 C CA . PRO A 1 205 ? -2.948 13.313 -22.095 1.00 95.88 205 PRO A CA 1
ATOM 1605 C C . PRO A 1 205 ? -4.363 12.726 -22.171 1.00 95.88 205 PRO A C 1
ATOM 1607 O O . PRO A 1 205 ? -4.557 11.514 -22.184 1.00 95.88 205 PRO A O 1
ATOM 1610 N N . ALA A 1 206 ? -5.371 13.591 -22.283 1.00 94.38 206 ALA A N 1
ATOM 1611 C CA . ALA A 1 206 ? -6.758 13.148 -22.368 1.00 94.38 206 ALA A CA 1
ATOM 1612 C C . ALA A 1 206 ? -6.977 12.195 -23.560 1.00 94.38 206 ALA A C 1
ATOM 1614 O O . ALA A 1 206 ? -6.706 12.554 -24.707 1.00 94.38 206 ALA A O 1
ATOM 1615 N N . GLY A 1 207 ? -7.509 11.003 -23.279 1.00 92.56 207 GLY A N 1
ATOM 1616 C CA . GLY A 1 207 ? -7.795 9.977 -24.283 1.00 92.56 207 GLY A CA 1
ATOM 1617 C C . GLY A 1 207 ? -6.590 9.131 -24.707 1.00 92.56 207 GLY A C 1
ATOM 1618 O O . GLY A 1 207 ? -6.735 8.355 -25.649 1.00 92.56 207 GLY A O 1
ATOM 1619 N N . SER A 1 208 ? -5.426 9.269 -24.059 1.00 96.31 208 SER A N 1
ATOM 1620 C CA . SER A 1 208 ? -4.325 8.319 -24.241 1.00 96.31 208 SER A CA 1
ATOM 1621 C C . SER A 1 208 ? -4.612 7.000 -23.527 1.00 96.31 208 SER A C 1
ATOM 1623 O O . SER A 1 208 ? -5.421 6.945 -22.603 1.00 96.31 208 SER A O 1
ATOM 1625 N N . ASP A 1 209 ? -3.900 5.944 -23.913 1.00 96.38 209 ASP A N 1
ATOM 1626 C CA . ASP A 1 209 ? -3.813 4.758 -23.066 1.00 96.38 209 ASP A CA 1
ATOM 1627 C C . ASP A 1 209 ? -3.033 5.095 -21.775 1.00 96.38 209 ASP A C 1
ATOM 1629 O O . ASP A 1 209 ? -2.170 5.985 -21.805 1.00 96.38 209 ASP A O 1
ATOM 1633 N N . PRO A 1 210 ? -3.322 4.432 -20.639 1.00 96.25 210 PRO A N 1
ATOM 1634 C CA . PRO A 1 210 ? -2.561 4.610 -19.405 1.00 96.25 210 PRO A CA 1
ATOM 1635 C C . PRO A 1 210 ? -1.107 4.162 -19.569 1.00 96.25 210 PRO A C 1
ATOM 1637 O O . PRO A 1 210 ? -0.852 3.049 -20.035 1.00 96.25 210 PRO A O 1
ATOM 1640 N N . ASP A 1 211 ? -0.156 4.989 -19.134 1.00 95.75 211 ASP A N 1
ATOM 1641 C CA . ASP A 1 211 ? 1.273 4.685 -19.188 1.00 95.75 211 ASP A CA 1
ATOM 1642 C C . ASP A 1 211 ? 1.892 4.640 -17.784 1.00 95.75 211 ASP A C 1
ATOM 1644 O O . ASP A 1 211 ? 1.948 3.579 -17.161 1.00 95.75 211 ASP A O 1
ATOM 1648 N N . PHE A 1 212 ? 2.337 5.770 -17.250 1.00 95.81 212 PHE A N 1
ATOM 1649 C CA . PHE A 1 212 ? 3.023 5.824 -15.962 1.00 95.81 212 PHE A CA 1
ATOM 1650 C C . PHE A 1 212 ? 2.064 5.806 -14.765 1.00 95.81 212 PHE A C 1
ATOM 1652 O O . PHE A 1 212 ? 2.516 5.771 -13.626 1.00 95.81 212 PHE A O 1
ATOM 1659 N N . THR A 1 213 ? 0.752 5.800 -15.012 1.00 96.50 213 THR A N 1
ATOM 1660 C CA . THR A 1 213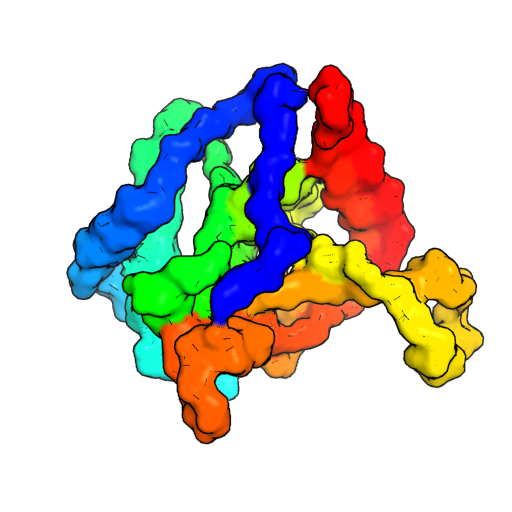 ? -0.303 5.679 -13.988 1.00 96.50 213 THR A CA 1
ATOM 1661 C C . THR A 1 213 ? -0.811 4.242 -13.800 1.00 96.50 213 THR A C 1
ATOM 1663 O O . THR A 1 213 ? -1.777 4.000 -13.074 1.00 96.50 213 THR A O 1
ATOM 1666 N N . ARG A 1 214 ? -0.171 3.261 -14.454 1.00 97.38 214 ARG A N 1
ATOM 1667 C CA . ARG A 1 214 ? -0.398 1.818 -14.250 1.00 97.38 214 ARG A CA 1
ATOM 1668 C C . ARG A 1 214 ? 0.289 1.340 -12.968 1.00 97.38 214 ARG A C 1
ATOM 1670 O O . ARG A 1 214 ? 1.370 1.819 -12.659 1.00 97.38 214 ARG A O 1
ATOM 1677 N N . GLY A 1 215 ? -0.278 0.362 -12.262 1.00 96.31 215 GLY A N 1
ATOM 1678 C CA . GLY A 1 215 ? 0.316 -0.250 -11.059 1.00 96.31 215 GLY A CA 1
ATOM 1679 C C . GLY A 1 215 ? -0.629 -0.387 -9.857 1.00 96.31 215 GLY A C 1
ATOM 1680 O O . GLY A 1 215 ? -0.233 -0.911 -8.816 1.00 96.31 215 GLY A O 1
ATOM 1681 N N . THR A 1 216 ? -1.886 0.049 -9.980 1.00 96.31 216 THR A N 1
ATOM 1682 C CA . THR A 1 216 ? -2.908 -0.189 -8.950 1.00 96.31 216 THR A CA 1
ATOM 1683 C C . THR A 1 216 ? -3.347 -1.645 -8.950 1.00 96.31 216 THR A C 1
ATOM 1685 O O . THR A 1 216 ? -3.418 -2.254 -10.011 1.00 96.31 216 THR A O 1
ATOM 1688 N N . LEU A 1 217 ? -3.688 -2.204 -7.791 1.00 95.81 217 LEU A N 1
ATOM 1689 C CA . LEU A 1 217 ? -4.365 -3.499 -7.705 1.00 95.81 217 LEU A CA 1
ATOM 1690 C C . LEU A 1 217 ? -5.871 -3.258 -7.543 1.00 95.81 217 LEU A C 1
ATOM 1692 O O . LEU A 1 217 ? -6.304 -2.673 -6.556 1.00 95.81 217 LEU A O 1
ATOM 1696 N N . GLU A 1 218 ? -6.667 -3.667 -8.527 1.00 96.06 218 GLU A N 1
ATOM 1697 C CA . GLU A 1 218 ? -8.113 -3.434 -8.553 1.00 96.06 218 GLU A CA 1
ATOM 1698 C C . GLU A 1 218 ? -8.877 -4.754 -8.487 1.00 96.06 218 GLU A C 1
ATOM 1700 O O . GLU A 1 218 ? -8.562 -5.688 -9.223 1.00 96.06 218 GLU A O 1
ATOM 1705 N N . GLY A 1 219 ? -9.903 -4.804 -7.643 1.00 95.25 219 GLY A N 1
ATOM 1706 C CA . GLY A 1 219 ? -10.823 -5.924 -7.472 1.00 95.25 219 GLY A CA 1
ATOM 1707 C C . GLY A 1 219 ? -11.643 -5.745 -6.197 1.00 95.25 219 GLY A C 1
ATOM 1708 O O . GLY A 1 219 ? -11.366 -4.839 -5.407 1.00 95.25 219 GLY A O 1
ATOM 1709 N N . ASP A 1 220 ? -12.623 -6.618 -5.993 1.00 95.31 220 ASP A N 1
ATOM 1710 C CA . ASP A 1 220 ? -13.432 -6.606 -4.776 1.00 95.31 220 ASP A CA 1
ATOM 1711 C C . ASP A 1 220 ? -12.673 -7.249 -3.608 1.00 95.31 220 ASP A C 1
ATOM 1713 O O . ASP A 1 220 ? -11.920 -8.214 -3.783 1.00 95.31 220 ASP A O 1
ATOM 1717 N N . ILE A 1 221 ? -12.876 -6.721 -2.401 1.00 94.69 221 ILE A N 1
ATOM 1718 C CA . ILE A 1 221 ? -12.392 -7.349 -1.167 1.00 94.69 221 ILE A CA 1
ATOM 1719 C C . ILE A 1 221 ? -13.216 -8.619 -0.935 1.00 94.69 221 ILE A C 1
ATOM 1721 O O . ILE A 1 221 ? -14.437 -8.619 -1.094 1.00 94.69 221 ILE A O 1
ATOM 1725 N N . ALA A 1 222 ? -12.548 -9.716 -0.585 1.00 95.38 222 ALA A N 1
ATOM 1726 C CA . ALA A 1 222 ? -13.227 -10.968 -0.288 1.00 95.38 222 ALA A CA 1
ATOM 1727 C C . ALA A 1 222 ? -14.034 -10.837 1.015 1.00 95.38 222 ALA A C 1
ATOM 1729 O O . ALA A 1 222 ? -13.514 -10.343 2.012 1.00 95.38 222 ALA A O 1
ATOM 1730 N N . ALA A 1 223 ? -15.284 -11.307 1.012 1.00 94.56 223 ALA A N 1
ATOM 1731 C CA . ALA A 1 223 ? -16.151 -11.272 2.190 1.00 94.56 223 ALA A CA 1
ATOM 1732 C C . ALA A 1 223 ? -15.548 -12.061 3.367 1.00 94.56 223 ALA A C 1
ATOM 1734 O O . ALA A 1 223 ? -15.091 -13.196 3.189 1.00 94.56 223 ALA A O 1
ATOM 1735 N N . SER A 1 224 ? -15.566 -11.476 4.566 1.00 93.88 224 SER A N 1
ATOM 1736 C CA . SER A 1 224 ? -15.050 -12.094 5.792 1.00 93.88 224 SER A CA 1
ATOM 1737 C C . SER A 1 224 ? -15.475 -11.302 7.022 1.00 93.88 224 SER A C 1
ATOM 1739 O O . SER A 1 224 ? -15.583 -10.091 6.923 1.00 93.88 224 SER A O 1
ATOM 1741 N N . ASP A 1 225 ? -15.545 -11.928 8.197 1.00 95.00 225 ASP A N 1
ATOM 1742 C CA . ASP A 1 225 ? -15.608 -11.170 9.453 1.00 95.00 225 ASP A CA 1
ATOM 1743 C C . ASP A 1 225 ? -14.382 -10.246 9.590 1.00 95.00 225 ASP A C 1
ATOM 1745 O O . ASP A 1 225 ? -13.238 -10.664 9.373 1.00 95.00 225 ASP A O 1
ATOM 1749 N N . ILE A 1 226 ? -14.604 -9.000 10.008 1.00 94.31 226 ILE A N 1
ATOM 1750 C CA . ILE A 1 226 ? -13.562 -7.977 10.127 1.00 94.31 226 ILE A CA 1
ATOM 1751 C C . ILE A 1 226 ? -13.574 -7.273 11.482 1.00 94.31 226 ILE A C 1
ATOM 1753 O O . ILE A 1 226 ? -14.577 -7.171 12.191 1.00 94.31 226 ILE A O 1
ATOM 1757 N N . THR A 1 227 ? -12.411 -6.729 11.836 1.00 95.06 227 THR A N 1
ATOM 1758 C CA . THR A 1 227 ? -12.265 -5.732 12.897 1.00 95.06 227 THR A CA 1
ATOM 1759 C C . THR A 1 227 ? -11.651 -4.478 12.295 1.00 95.06 227 THR A C 1
ATOM 1761 O O . THR A 1 227 ? -10.499 -4.490 11.865 1.00 95.06 227 THR A O 1
ATOM 1764 N N . PHE A 1 228 ? -12.404 -3.383 12.296 1.00 92.12 228 PHE A N 1
ATOM 1765 C CA . PHE A 1 228 ? -11.863 -2.058 12.040 1.00 92.12 228 PHE A CA 1
ATOM 1766 C C . PHE A 1 228 ? -11.016 -1.640 13.218 1.00 92.12 228 PHE A C 1
ATOM 1768 O O . PHE A 1 228 ? -11.466 -1.691 14.363 1.00 92.12 228 PHE A O 1
ATOM 1775 N N . TYR A 1 229 ? -9.813 -1.176 12.926 1.00 95.12 229 TYR A N 1
ATOM 1776 C CA . TYR A 1 229 ? -8.939 -0.601 13.922 1.00 95.12 229 TYR A CA 1
ATOM 1777 C C . TYR A 1 229 ? -8.234 0.614 13.340 1.00 95.12 229 TYR A C 1
ATOM 1779 O O . TYR A 1 229 ? -7.633 0.550 12.270 1.00 95.12 229 TYR A O 1
ATOM 1787 N N . ARG A 1 230 ? -8.296 1.728 14.066 1.00 93.88 230 ARG A N 1
ATOM 1788 C CA . ARG A 1 230 ? -7.555 2.943 13.736 1.00 93.88 230 ARG A CA 1
ATOM 1789 C C . ARG A 1 230 ? -6.928 3.487 14.998 1.00 93.88 230 ARG A C 1
ATOM 1791 O O . ARG A 1 230 ? -7.647 4.028 15.834 1.00 93.88 230 ARG A O 1
ATOM 1798 N N . LEU A 1 231 ? -5.609 3.387 15.113 1.00 94.75 231 LEU A N 1
ATOM 1799 C CA . LEU A 1 231 ? -4.849 4.213 16.041 1.00 94.75 231 LEU A CA 1
ATOM 1800 C C . LEU A 1 231 ? -4.651 5.592 15.417 1.00 94.75 231 LEU A C 1
ATOM 1802 O O . LEU A 1 231 ? -4.426 5.717 14.216 1.00 94.75 231 LEU A O 1
ATOM 1806 N N . GLN A 1 232 ? -4.726 6.633 16.230 1.00 92.50 232 GLN A N 1
ATOM 1807 C CA . GLN A 1 232 ? -4.466 8.001 15.815 1.00 92.50 232 GLN A CA 1
ATOM 1808 C C . GLN A 1 232 ? -4.067 8.860 17.013 1.00 92.50 232 GLN A C 1
ATOM 1810 O O . GLN A 1 232 ? -4.103 8.424 18.165 1.00 92.50 232 GLN A O 1
ATOM 1815 N N . CYS A 1 233 ? -3.728 10.110 16.735 1.00 91.31 233 CYS A N 1
ATOM 1816 C CA . CYS A 1 233 ? -3.415 11.108 17.740 1.00 91.31 233 CYS A CA 1
ATOM 1817 C C . CYS A 1 233 ? -4.199 12.383 17.445 1.00 91.31 233 CYS A C 1
ATOM 1819 O O . CYS A 1 233 ? -4.296 12.795 16.287 1.00 91.31 233 CYS A O 1
ATOM 1821 N N . ASP A 1 234 ? -4.809 12.970 18.472 1.00 88.38 234 ASP A N 1
ATOM 1822 C CA . ASP A 1 234 ? -5.523 14.236 18.324 1.00 88.38 234 ASP A CA 1
ATOM 1823 C C . ASP A 1 234 ? -4.568 15.443 18.313 1.00 88.38 234 ASP A C 1
ATOM 1825 O O . ASP A 1 234 ? -3.360 15.321 18.516 1.00 88.38 234 ASP A O 1
ATOM 1829 N N . SER A 1 235 ? -5.113 16.637 18.069 1.00 85.81 235 SER A N 1
ATOM 1830 C CA . SER A 1 235 ? -4.333 17.879 17.998 1.00 85.81 235 SER A CA 1
ATOM 1831 C C . SER A 1 235 ? -3.631 18.260 19.305 1.00 85.81 235 SER A C 1
ATOM 1833 O O . SER A 1 235 ? -2.728 19.092 19.283 1.00 85.81 235 SER A O 1
ATOM 1835 N N . GLU A 1 236 ? -4.045 17.691 20.437 1.00 88.31 236 GLU A N 1
ATOM 1836 C CA . GLU A 1 236 ? -3.425 17.916 21.746 1.00 88.31 236 GLU A CA 1
ATOM 1837 C C . GLU A 1 236 ? -2.319 16.890 22.043 1.00 88.31 236 GLU A C 1
ATOM 1839 O O . GLU A 1 236 ? -1.633 16.987 23.062 1.00 88.31 236 GLU A O 1
ATOM 1844 N N . GLY A 1 237 ? -2.103 15.927 21.144 1.00 86.25 237 GLY A N 1
ATOM 1845 C CA . GLY A 1 237 ? -1.104 14.882 21.312 1.00 86.25 237 GLY A CA 1
ATOM 1846 C C . GLY A 1 237 ? -1.613 13.664 22.086 1.00 86.25 237 GLY A C 1
ATOM 1847 O O . GLY A 1 237 ? -0.790 12.843 22.492 1.00 86.25 237 GLY A O 1
ATOM 1848 N N . ASN A 1 238 ? -2.925 13.534 22.316 1.00 91.38 238 ASN A N 1
ATOM 1849 C CA . ASN A 1 238 ? -3.478 12.366 22.992 1.00 91.38 238 ASN A CA 1
ATOM 1850 C C . ASN A 1 238 ? -3.714 11.235 21.992 1.00 91.38 238 ASN A C 1
ATOM 1852 O O . ASN A 1 238 ? -4.398 11.405 20.977 1.00 91.38 238 ASN A O 1
ATOM 1856 N N . LEU A 1 239 ? -3.203 10.051 22.325 1.00 94.25 239 LEU A N 1
ATOM 1857 C CA . LEU A 1 239 ? -3.481 8.834 21.576 1.00 94.25 239 LEU A CA 1
ATOM 1858 C C . LEU A 1 239 ? -4.955 8.444 21.715 1.00 94.25 239 LEU A C 1
ATOM 1860 O O . LEU A 1 239 ? -5.517 8.430 22.812 1.00 94.25 239 LEU A O 1
ATOM 1864 N N . ARG A 1 240 ? -5.573 8.093 20.590 1.00 94.00 240 ARG A N 1
ATOM 1865 C CA . ARG A 1 240 ? -6.949 7.600 20.510 1.00 94.00 240 ARG A CA 1
ATOM 1866 C C . ARG A 1 240 ? -7.001 6.409 19.574 1.00 94.00 240 ARG A C 1
ATOM 1868 O O . ARG A 1 240 ? -6.263 6.360 18.595 1.00 94.00 240 ARG A O 1
ATOM 1875 N N . ALA A 1 241 ? -7.906 5.484 19.855 1.00 94.31 241 ALA A N 1
ATOM 1876 C CA . ALA A 1 241 ? -8.182 4.385 18.952 1.00 94.31 241 ALA A CA 1
ATOM 1877 C C . ALA A 1 241 ? -9.684 4.217 18.737 1.00 94.31 241 ALA A C 1
ATOM 1879 O O . ALA A 1 241 ? -10.473 4.406 19.666 1.00 94.31 241 ALA A O 1
ATOM 1880 N N . TYR A 1 242 ? -10.056 3.830 17.521 1.00 92.81 242 TYR A N 1
ATOM 1881 C CA . TYR A 1 242 ? -11.384 3.322 17.204 1.00 92.81 242 TYR A CA 1
ATOM 1882 C C . TYR A 1 242 ? -11.292 1.833 16.929 1.00 92.81 242 TYR A C 1
ATOM 1884 O O . TYR A 1 242 ? -10.364 1.383 16.254 1.00 92.81 242 TYR A O 1
ATOM 1892 N N . ILE A 1 243 ? -12.265 1.092 17.450 1.00 94.88 243 ILE A N 1
ATOM 1893 C CA . ILE A 1 243 ? -12.442 -0.321 17.160 1.00 94.88 243 ILE A CA 1
ATOM 1894 C C . ILE A 1 243 ? -13.918 -0.600 16.902 1.00 94.88 243 ILE A C 1
ATOM 1896 O O . ILE A 1 243 ? -14.779 -0.151 17.659 1.00 94.88 243 ILE A O 1
ATOM 1900 N N . ALA A 1 244 ? -14.200 -1.321 15.827 1.00 93.44 244 ALA A N 1
ATOM 1901 C CA . ALA A 1 244 ? -15.536 -1.797 15.495 1.00 93.44 244 ALA A CA 1
ATOM 1902 C C . ALA A 1 244 ? -15.422 -3.167 14.827 1.00 93.44 244 ALA A C 1
ATOM 1904 O O . ALA A 1 244 ? -14.434 -3.442 14.154 1.00 93.44 244 ALA A O 1
ATOM 1905 N N . GLN A 1 245 ? -16.414 -4.028 15.021 1.00 94.38 245 GLN A N 1
ATOM 1906 C CA . GLN A 1 245 ? -16.463 -5.353 14.403 1.00 94.38 245 GLN A CA 1
ATOM 1907 C C . GLN A 1 245 ? -17.625 -5.409 13.414 1.00 94.38 245 GLN A C 1
ATOM 1909 O O . GLN A 1 245 ? -18.647 -4.759 13.639 1.00 94.38 245 GLN A O 1
ATOM 1914 N N . GLY A 1 246 ? -17.452 -6.169 12.338 1.00 92.25 246 GLY A N 1
ATOM 1915 C CA . GLY A 1 246 ? -18.434 -6.326 11.267 1.00 92.25 246 GLY A CA 1
ATOM 1916 C C . GLY A 1 246 ? -18.055 -7.468 10.327 1.00 92.25 246 GLY A C 1
ATOM 1917 O O . GLY A 1 246 ? -17.281 -8.341 10.720 1.00 92.25 246 GLY A O 1
ATOM 1918 N N . GLU A 1 247 ? -18.570 -7.417 9.101 1.00 91.31 247 GLU A N 1
ATOM 1919 C CA . GLU A 1 247 ? -18.263 -8.320 7.979 1.00 91.31 247 GLU A CA 1
ATOM 1920 C C . GLU A 1 247 ? -18.036 -7.538 6.674 1.00 91.31 247 GLU A C 1
ATOM 1922 O O . GLU A 1 247 ? -18.434 -6.346 6.640 1.00 91.31 247 GLU A O 1
#

Foldseek 3Di:
DPPPPLAQDDADCPLCVVVVHDDDDDDPVVLLVLLVVLPPPVCLVVQLVVVCVLQDPPQEDSVCSSLLSSSLVSVVVVCVVPCPPHPAAEAQDEQDDVNLVSSWEGNQQSQLVCLQVLHHHHYSSPPQQRVFQNVVCVVPVGGDADWDWDFQDDPVCCVPPPPPVHPDDSVRGTDTDDQANHHSVQFDSPKGFAFDPVSCCVPPPPPDDDISRTGGIDGHGDDDKDWDWTWGADPVGDIDMDIDIDD